Protein AF-A0A7I7R338-F1 (afdb_monomer_lite)

Foldseek 3Di:
DDDPPDDPPVPVDPDPPPADPVLQVLLVVLLVLCVVLVQDFQQQEKAKDWDWDWDQDPLGIAIEIEIEIEHDATWAFQEWEPPDPFTWHWTAGNVSFIKTKTFDPDDQDWDDDPHYTYHYHYDPPNVVSCVPADPVRTHIHIGGDDSVVSSVCCVPGSVVSSVCSSVVVGHHYDDDPPPPPPDD

Sequence (184 aa):
MLTVGCVNDSYGALAQQKWPPAARIAAEVFLDAMHGSRVRPYDIATRCRTRSLTRHVPVGPRREIVRFFDLAPPFWPLTVDPGAAALSGYGIDRTGTCIHYIQNPHPLTNRADDMTVQRVQFAPGCHHMMRRATRANPVFICEPLPPGQAIQTLADFLIEAAISLTEGRGPIIADAPESSRIPR

Structure (mmCIF, N/CA/C/O backbone):
data_AF-A0A7I7R338-F1
#
_entry.id   AF-A0A7I7R338-F1
#
loop_
_atom_site.group_PDB
_atom_site.id
_atom_site.type_symbol
_atom_site.label_atom_id
_atom_site.label_alt_id
_atom_site.label_comp_id
_atom_site.label_asym_id
_atom_site.label_entity_id
_atom_site.label_seq_id
_atom_site.pdbx_PDB_ins_code
_atom_site.Cartn_x
_atom_site.Cartn_y
_atom_site.Cartn_z
_atom_site.occupancy
_atom_site.B_iso_or_equiv
_atom_site.auth_seq_id
_atom_site.auth_comp_id
_atom_site.auth_asym_id
_atom_site.auth_atom_id
_atom_site.pdbx_PDB_model_num
ATOM 1 N N . MET A 1 1 ? 37.865 -0.001 -17.546 1.00 34.81 1 MET A N 1
ATOM 2 C CA . MET A 1 1 ? 37.587 0.833 -16.359 1.00 34.81 1 MET A CA 1
ATOM 3 C C . MET A 1 1 ? 36.071 0.904 -16.209 1.00 34.81 1 MET A C 1
ATOM 5 O O . MET A 1 1 ? 35.422 1.559 -17.010 1.00 34.81 1 MET A O 1
ATOM 9 N N . LEU A 1 2 ? 35.495 0.089 -15.321 1.00 34.03 2 LEU A N 1
ATOM 10 C CA . LEU A 1 2 ? 34.046 -0.007 -15.103 1.00 34.03 2 LEU A CA 1
ATOM 11 C C . LEU A 1 2 ? 33.659 1.019 -14.036 1.00 34.03 2 LEU A C 1
ATOM 13 O O . LEU A 1 2 ? 33.955 0.823 -12.862 1.00 34.03 2 LEU A O 1
ATOM 17 N N . THR A 1 3 ? 33.025 2.118 -14.427 1.00 32.12 3 THR A N 1
ATOM 18 C CA . THR A 1 3 ? 32.375 3.028 -13.482 1.00 32.12 3 THR A CA 1
ATOM 19 C C . THR A 1 3 ? 31.081 2.376 -13.007 1.00 32.12 3 THR A C 1
ATOM 21 O O . THR A 1 3 ? 30.071 2.340 -13.709 1.00 32.12 3 THR A O 1
ATOM 24 N N . VAL A 1 4 ? 31.137 1.789 -11.813 1.00 38.47 4 VAL A N 1
ATOM 25 C CA . VAL A 1 4 ? 29.973 1.257 -11.103 1.00 38.47 4 VAL A CA 1
ATOM 26 C C . VAL A 1 4 ? 29.115 2.449 -10.685 1.00 38.47 4 VAL A C 1
ATOM 28 O O . VAL A 1 4 ? 29.435 3.167 -9.744 1.00 38.47 4 VAL A O 1
ATOM 31 N N . GLY A 1 5 ? 28.056 2.704 -11.451 1.00 34.44 5 GLY A N 1
ATOM 32 C CA . GLY A 1 5 ? 27.056 3.710 -11.123 1.00 34.44 5 GLY A CA 1
ATOM 33 C C . GLY A 1 5 ? 26.311 3.338 -9.842 1.00 34.44 5 GLY A C 1
ATOM 34 O O . GLY A 1 5 ? 25.912 2.186 -9.680 1.00 34.44 5 GLY A O 1
ATOM 35 N N . CYS A 1 6 ? 26.174 4.343 -8.974 1.00 36.81 6 CYS A N 1
ATOM 36 C CA . CYS A 1 6 ? 25.436 4.403 -7.713 1.00 36.81 6 CYS A CA 1
ATOM 37 C C . CYS A 1 6 ? 24.534 3.194 -7.428 1.00 36.81 6 CYS A C 1
ATOM 39 O O . CYS A 1 6 ? 23.475 3.014 -8.039 1.00 36.81 6 CYS A O 1
ATOM 41 N N . VAL A 1 7 ? 24.941 2.398 -6.446 1.00 37.03 7 VAL A N 1
ATOM 42 C CA . VAL A 1 7 ? 24.040 1.466 -5.789 1.00 37.03 7 VAL A CA 1
ATOM 43 C C . VAL A 1 7 ? 23.183 2.297 -4.835 1.00 37.03 7 VAL A C 1
ATOM 45 O O . VAL A 1 7 ? 23.689 2.805 -3.839 1.00 37.03 7 VAL A O 1
ATOM 48 N N . ASN A 1 8 ? 21.890 2.461 -5.126 1.00 39.56 8 ASN A N 1
ATOM 49 C CA . ASN A 1 8 ? 20.929 2.791 -4.071 1.00 39.56 8 ASN A CA 1
ATOM 50 C C . ASN A 1 8 ? 20.742 1.525 -3.225 1.00 39.56 8 ASN A C 1
ATOM 52 O O . ASN A 1 8 ? 19.763 0.795 -3.367 1.00 39.56 8 ASN A O 1
ATOM 56 N N . ASP A 1 9 ? 21.733 1.258 -2.375 1.00 36.06 9 ASP A N 1
ATOM 57 C CA . ASP A 1 9 ? 21.737 0.221 -1.340 1.00 36.06 9 ASP A CA 1
ATOM 58 C C . ASP A 1 9 ? 20.929 0.675 -0.112 1.00 36.06 9 ASP A C 1
ATOM 60 O O . ASP A 1 9 ? 21.243 0.373 1.036 1.00 36.06 9 ASP A O 1
ATOM 64 N N . SER A 1 10 ? 19.828 1.393 -0.324 1.00 38.78 10 SER A N 1
ATOM 65 C CA . SER A 1 10 ? 18.947 1.876 0.741 1.00 38.78 10 SER A CA 1
ATOM 66 C C . SER A 1 10 ? 18.007 0.788 1.279 1.00 38.78 10 SER A C 1
ATOM 68 O O . SER A 1 10 ? 16.877 1.075 1.635 1.00 38.78 10 SER A O 1
ATOM 70 N N . TYR A 1 11 ? 18.439 -0.474 1.352 1.00 44.25 11 TYR A N 1
ATOM 71 C CA . TYR A 1 11 ? 17.722 -1.525 2.099 1.00 44.25 11 TYR A CA 1
ATOM 72 C C . TYR A 1 11 ? 18.656 -2.535 2.784 1.00 44.25 11 TYR A C 1
ATOM 74 O O . TYR A 1 11 ? 18.192 -3.530 3.340 1.00 44.25 11 TYR A O 1
ATOM 82 N N . GLY A 1 12 ? 19.967 -2.282 2.785 1.00 32.38 12 GLY A N 1
ATOM 83 C CA . GLY A 1 12 ? 20.977 -3.111 3.446 1.00 32.38 12 GLY A CA 1
ATOM 84 C C . GLY A 1 12 ? 21.201 -2.753 4.914 1.00 32.38 12 GLY A C 1
ATOM 85 O O . GLY A 1 12 ? 22.344 -2.683 5.328 1.00 32.38 12 GLY A O 1
ATOM 86 N N . ALA A 1 13 ? 20.139 -2.451 5.662 1.00 33.94 13 ALA A N 1
ATOM 87 C CA . ALA A 1 13 ? 20.077 -2.407 7.128 1.00 33.94 13 ALA A CA 1
ATOM 88 C C . ALA A 1 13 ? 18.773 -1.705 7.521 1.00 33.94 13 ALA A C 1
ATOM 90 O O . ALA A 1 13 ? 18.772 -0.554 7.955 1.00 33.94 13 ALA A O 1
ATOM 91 N N . LEU A 1 14 ? 17.638 -2.402 7.420 1.00 41.22 14 LEU A N 1
ATOM 92 C CA . LEU A 1 14 ? 16.547 -2.112 8.348 1.00 41.22 14 LEU A CA 1
ATOM 93 C C . LEU A 1 14 ? 17.041 -2.571 9.722 1.00 41.22 14 LEU A C 1
ATOM 95 O O . LEU A 1 14 ? 16.696 -3.651 10.200 1.00 41.22 14 LEU A O 1
ATOM 99 N N . ALA A 1 15 ? 17.920 -1.768 10.331 1.00 40.09 15 ALA A N 1
ATOM 100 C CA . ALA A 1 15 ? 18.075 -1.771 11.768 1.00 40.09 15 ALA A CA 1
ATOM 101 C C . ALA A 1 15 ? 16.655 -1.799 12.331 1.00 40.09 15 ALA A C 1
ATOM 103 O O . ALA A 1 15 ? 15.785 -1.079 11.835 1.00 40.09 15 ALA A O 1
ATOM 104 N N . GLN A 1 16 ? 16.405 -2.669 13.305 1.00 45.50 16 GLN A N 1
ATOM 105 C CA . GLN A 1 16 ? 15.192 -2.643 14.111 1.00 45.50 16 GLN A CA 1
ATOM 106 C C . GLN A 1 16 ? 15.150 -1.286 14.827 1.00 45.50 16 GLN A C 1
ATOM 108 O O . GLN A 1 16 ? 15.525 -1.156 15.989 1.00 45.50 16 GLN A O 1
ATOM 113 N N . GLN A 1 17 ? 14.799 -0.236 14.091 1.00 52.88 17 GLN A N 1
ATOM 114 C CA . GLN A 1 17 ? 14.765 1.126 14.562 1.00 52.88 17 GLN A CA 1
ATOM 115 C C . GLN A 1 17 ? 13.494 1.192 15.382 1.00 52.88 17 GLN A C 1
ATOM 117 O O . GLN A 1 17 ? 12.385 1.235 14.857 1.00 52.88 17 GLN A O 1
ATOM 122 N N . LYS A 1 18 ? 13.687 0.984 16.683 1.00 64.62 18 LYS A N 1
ATOM 123 C CA . LYS A 1 18 ? 12.637 0.684 17.643 1.00 64.62 18 LYS A CA 1
ATOM 124 C C . LYS A 1 18 ? 11.643 1.839 17.632 1.00 64.62 18 LYS A C 1
ATOM 126 O O . LYS A 1 18 ? 11.970 2.946 18.052 1.00 64.62 18 LYS A O 1
ATOM 131 N N . TRP A 1 19 ? 10.454 1.581 17.101 1.00 74.38 19 TRP A N 1
ATOM 132 C CA . TRP A 1 19 ? 9.354 2.531 17.140 1.00 74.38 19 TRP A CA 1
ATOM 133 C C . TRP A 1 19 ? 9.114 2.968 18.588 1.00 74.38 19 TRP A C 1
ATOM 135 O O . TRP A 1 19 ? 9.255 2.138 19.499 1.00 74.38 19 TRP A O 1
ATOM 145 N N . PRO A 1 20 ? 8.730 4.234 18.832 1.00 85.19 20 PRO A N 1
ATOM 146 C CA . PRO A 1 20 ? 8.257 4.631 20.146 1.00 85.19 20 PRO A CA 1
ATOM 147 C C . PRO A 1 20 ? 7.153 3.666 20.605 1.00 85.19 20 PRO A C 1
ATOM 149 O O . PRO A 1 20 ? 6.286 3.324 19.794 1.00 85.19 20 PRO A O 1
ATOM 152 N N . PRO A 1 21 ? 7.143 3.226 21.878 1.00 89.56 21 PRO A N 1
ATOM 153 C CA . PRO A 1 21 ? 6.154 2.263 22.361 1.00 89.56 21 PRO A CA 1
ATOM 154 C C . PRO A 1 21 ? 4.711 2.671 22.052 1.00 89.56 21 PRO A C 1
ATOM 156 O O . PRO A 1 21 ? 3.925 1.827 21.639 1.00 89.56 21 PRO A O 1
ATOM 159 N N . ALA A 1 22 ? 4.394 3.965 22.171 1.00 89.75 22 ALA A N 1
ATOM 160 C CA . ALA A 1 22 ? 3.074 4.506 21.857 1.00 89.75 22 ALA A CA 1
ATOM 161 C C . ALA A 1 22 ? 2.681 4.303 20.384 1.00 89.75 22 ALA A C 1
ATOM 163 O O . ALA A 1 22 ? 1.582 3.835 20.115 1.00 89.75 22 ALA A O 1
ATOM 164 N N . ALA A 1 23 ? 3.584 4.584 19.438 1.00 89.94 23 ALA A N 1
ATOM 165 C CA . ALA A 1 23 ? 3.319 4.409 18.009 1.00 89.94 23 ALA A CA 1
ATOM 166 C C . ALA A 1 23 ? 3.090 2.934 17.652 1.00 89.94 23 ALA A C 1
ATOM 168 O O . ALA A 1 23 ? 2.188 2.609 16.884 1.00 89.94 23 ALA A O 1
ATOM 169 N N . ARG A 1 24 ? 3.873 2.032 18.257 1.00 90.94 24 ARG A N 1
ATOM 170 C CA . ARG A 1 24 ? 3.690 0.589 18.081 1.00 90.94 24 ARG A CA 1
ATOM 171 C C . ARG A 1 24 ? 2.337 0.122 18.626 1.00 90.94 24 ARG A C 1
ATOM 173 O O . ARG A 1 24 ? 1.606 -0.545 17.908 1.00 90.94 24 ARG A O 1
ATOM 180 N N . ILE A 1 25 ? 1.998 0.500 19.861 1.00 93.56 25 ILE A N 1
ATOM 181 C CA . ILE A 1 25 ? 0.718 0.133 20.489 1.00 93.56 25 ILE A CA 1
ATOM 182 C C . ILE A 1 25 ? -0.455 0.684 19.674 1.00 93.56 25 ILE A C 1
ATOM 184 O O . ILE A 1 25 ? -1.434 -0.016 19.458 1.00 93.56 25 ILE A O 1
ATOM 188 N N . ALA A 1 26 ? -0.353 1.919 19.181 1.00 94.31 26 ALA A N 1
ATOM 189 C CA . ALA A 1 26 ? -1.391 2.519 18.353 1.00 94.31 26 ALA A CA 1
ATOM 190 C C . ALA A 1 26 ? -1.625 1.715 17.061 1.00 94.31 26 ALA A C 1
ATOM 192 O O . ALA A 1 26 ? -2.770 1.424 16.720 1.00 94.31 26 ALA A O 1
ATOM 193 N N . ALA A 1 27 ? -0.552 1.296 16.379 1.00 93.88 27 ALA A N 1
ATOM 194 C CA . ALA A 1 27 ? -0.653 0.435 15.204 1.00 93.88 27 ALA A CA 1
ATOM 195 C C . ALA A 1 27 ? -1.249 -0.947 15.540 1.00 93.88 27 ALA A C 1
ATOM 197 O O . ALA A 1 27 ? -2.103 -1.431 14.804 1.00 93.88 27 ALA A O 1
ATOM 198 N N . GLU A 1 28 ? -0.855 -1.562 16.659 1.00 95.62 28 GLU A N 1
ATOM 199 C CA . GLU A 1 28 ? -1.416 -2.839 17.132 1.00 95.62 28 GLU A CA 1
ATOM 200 C C . GLU A 1 28 ? -2.929 -2.724 17.400 1.00 95.62 28 GLU A C 1
ATOM 202 O O . GLU A 1 28 ? -3.714 -3.502 16.861 1.00 95.62 28 GLU A O 1
ATOM 207 N N . VAL A 1 29 ? -3.356 -1.693 18.136 1.00 97.00 29 VAL A N 1
ATOM 208 C CA . VAL A 1 29 ? -4.775 -1.431 18.430 1.00 97.00 29 VAL A CA 1
ATOM 209 C C . VAL A 1 29 ? -5.572 -1.158 17.153 1.00 97.00 29 VAL A C 1
ATOM 211 O O . VAL A 1 29 ? -6.703 -1.627 17.017 1.00 97.00 29 VAL A O 1
ATOM 214 N N . PHE A 1 30 ? -4.993 -0.432 16.194 1.00 97.50 30 PHE A N 1
ATOM 215 C CA . PHE A 1 30 ? -5.611 -0.229 14.887 1.00 97.50 30 PHE A CA 1
ATOM 216 C C . PHE A 1 30 ? -5.861 -1.564 14.171 1.00 97.50 30 PHE A C 1
ATOM 218 O O . PHE A 1 30 ? -6.964 -1.796 13.674 1.00 97.50 30 PHE A O 1
ATOM 225 N N . LEU A 1 31 ? -4.869 -2.460 14.144 1.00 97.44 31 LEU A N 1
ATOM 226 C CA . LEU A 1 31 ? -5.009 -3.776 13.517 1.00 97.44 31 LEU A CA 1
ATOM 227 C C . LEU A 1 31 ? -6.096 -4.614 14.197 1.00 97.44 31 LEU A C 1
ATOM 229 O O . LEU A 1 31 ? -6.920 -5.219 13.507 1.00 97.44 31 LEU A O 1
ATOM 233 N N . ASP A 1 32 ? -6.141 -4.613 15.529 1.00 97.56 32 ASP A N 1
ATOM 234 C CA . ASP A 1 32 ? -7.185 -5.300 16.291 1.00 97.56 32 ASP A CA 1
ATOM 235 C C . ASP A 1 32 ? -8.577 -4.747 15.961 1.00 97.56 32 ASP A C 1
ATOM 237 O O . ASP A 1 32 ? -9.512 -5.519 15.733 1.00 97.56 32 ASP A O 1
ATOM 241 N N . ALA A 1 33 ? -8.715 -3.424 15.840 1.00 97.00 33 ALA A N 1
ATOM 242 C CA . ALA A 1 33 ? -9.970 -2.782 15.458 1.00 97.00 33 ALA A CA 1
ATOM 243 C C . ALA A 1 33 ? -10.409 -3.148 14.028 1.00 97.00 33 ALA A C 1
ATOM 245 O O . ALA A 1 33 ? -11.585 -3.464 13.808 1.00 97.00 33 ALA A O 1
ATOM 246 N N . MET A 1 34 ? -9.482 -3.155 13.062 1.00 98.06 34 MET A N 1
ATOM 247 C CA . MET A 1 34 ? -9.767 -3.547 11.676 1.00 98.06 34 MET A CA 1
ATOM 248 C C . MET A 1 34 ? -10.218 -5.007 11.587 1.00 98.06 34 MET A C 1
ATOM 250 O O . MET A 1 34 ? -11.197 -5.316 10.901 1.00 98.06 34 MET A O 1
ATOM 254 N N . HIS A 1 35 ? -9.543 -5.905 12.309 1.00 96.06 35 HIS A N 1
ATOM 255 C CA . HIS A 1 35 ? -9.912 -7.316 12.367 1.00 96.06 35 HIS A CA 1
ATOM 256 C C . HIS A 1 35 ? -11.255 -7.533 13.070 1.00 96.06 35 HIS A C 1
ATOM 258 O O . HIS A 1 35 ? -12.124 -8.213 12.519 1.00 96.06 35 HIS A O 1
ATOM 264 N N . GLY A 1 36 ? -11.451 -6.928 14.246 1.00 97.00 36 GLY A N 1
ATOM 265 C CA . GLY A 1 36 ? -12.690 -7.024 15.020 1.00 97.00 36 GLY A CA 1
ATOM 266 C C . GLY A 1 36 ? -13.907 -6.516 14.247 1.00 97.00 36 GLY A C 1
ATOM 267 O O . GLY A 1 36 ? -14.975 -7.124 14.298 1.00 97.00 36 GLY A O 1
ATOM 268 N N . SER A 1 37 ? -13.715 -5.471 13.439 1.00 96.31 37 SER A N 1
ATOM 269 C CA . SER A 1 37 ? -14.760 -4.871 12.598 1.00 96.31 37 SER A CA 1
ATOM 270 C C . SER A 1 37 ? -14.859 -5.491 11.197 1.00 96.31 37 SER A C 1
ATOM 272 O O . SER A 1 37 ? -15.663 -5.049 10.381 1.00 96.31 37 SER A O 1
ATOM 274 N N . ARG A 1 38 ? -14.062 -6.528 10.895 1.00 96.00 38 ARG A N 1
ATOM 275 C CA . ARG A 1 38 ? -14.017 -7.225 9.593 1.00 96.00 38 ARG A CA 1
ATOM 276 C C . ARG A 1 38 ? -13.737 -6.308 8.392 1.00 96.00 38 ARG A C 1
ATOM 278 O O . ARG A 1 38 ? -14.144 -6.622 7.268 1.00 96.00 38 ARG A O 1
ATOM 285 N N . VAL A 1 39 ? -13.010 -5.210 8.598 1.00 96.94 39 VAL A N 1
ATOM 286 C CA . VAL A 1 39 ? -12.584 -4.319 7.512 1.00 96.94 39 VAL A CA 1
ATOM 287 C C . VAL A 1 39 ? -11.568 -5.064 6.649 1.00 96.94 39 VAL A C 1
ATOM 289 O O . VAL A 1 39 ? -10.537 -5.529 7.139 1.00 96.94 39 VAL A O 1
ATOM 292 N N . ARG A 1 40 ? -11.840 -5.198 5.348 1.00 95.44 40 ARG A N 1
ATOM 293 C CA . ARG A 1 40 ? -10.947 -5.921 4.433 1.00 95.44 40 ARG A CA 1
ATOM 294 C C . ARG A 1 40 ? -9.757 -5.041 4.022 1.00 95.44 40 ARG A C 1
ATOM 296 O O . ARG A 1 40 ? -9.991 -3.927 3.562 1.00 95.44 40 ARG A O 1
ATOM 303 N N . PRO A 1 41 ? -8.510 -5.535 4.124 1.00 95.88 41 PRO A N 1
ATOM 304 C CA . PRO A 1 41 ? -7.357 -4.842 3.563 1.00 95.88 41 PRO A CA 1
ATOM 305 C C . PRO A 1 41 ? -7.307 -5.003 2.039 1.00 95.88 41 PRO A C 1
ATOM 307 O O . PRO A 1 41 ? -7.905 -5.927 1.479 1.00 95.88 41 PRO A O 1
ATOM 310 N N . TYR A 1 42 ? -6.513 -4.166 1.381 1.00 94.25 42 TYR A N 1
ATOM 311 C CA . TYR A 1 42 ? -6.095 -4.374 -0.001 1.00 94.25 42 TYR A CA 1
ATOM 312 C C . TYR A 1 42 ? -5.072 -5.505 -0.086 1.00 94.25 42 TYR A C 1
ATOM 314 O O . TYR A 1 42 ? -4.044 -5.482 0.591 1.00 94.25 42 TYR A O 1
ATOM 322 N N . ASP A 1 43 ? -5.375 -6.516 -0.905 1.00 91.62 43 ASP A N 1
ATOM 323 C CA . ASP A 1 43 ? -4.620 -7.768 -1.004 1.00 91.62 43 ASP A CA 1
ATOM 324 C C . ASP A 1 43 ? -3.597 -7.783 -2.149 1.00 91.62 43 ASP A C 1
ATOM 326 O O . ASP A 1 43 ? -2.639 -8.553 -2.097 1.00 91.62 43 ASP A O 1
ATOM 330 N N . ILE A 1 44 ? -3.761 -6.926 -3.162 1.00 92.12 44 ILE A N 1
ATOM 331 C CA . ILE A 1 44 ? -2.830 -6.804 -4.291 1.00 92.12 44 ILE A CA 1
ATOM 332 C C . ILE A 1 44 ? -1.769 -5.736 -3.980 1.00 92.12 44 ILE A C 1
ATOM 334 O O . ILE A 1 44 ? -1.772 -4.632 -4.529 1.00 92.12 44 ILE A O 1
ATOM 338 N N . ALA A 1 45 ? -0.848 -6.084 -3.082 1.00 94.69 45 ALA A N 1
ATOM 339 C CA . ALA A 1 45 ? 0.214 -5.209 -2.596 1.00 94.69 45 ALA A CA 1
ATOM 340 C C . ALA A 1 45 ? 1.599 -5.751 -2.982 1.00 94.69 45 ALA A C 1
ATOM 342 O O . ALA A 1 45 ? 1.898 -6.934 -2.809 1.00 94.69 45 ALA A O 1
ATOM 343 N N . THR A 1 46 ? 2.464 -4.886 -3.506 1.00 96.00 46 THR A N 1
ATOM 344 C CA . THR A 1 46 ? 3.808 -5.244 -3.982 1.00 96.00 46 THR A CA 1
ATOM 345 C C . THR A 1 46 ? 4.866 -4.278 -3.481 1.00 96.00 46 THR A C 1
ATOM 347 O O . THR A 1 46 ? 4.564 -3.156 -3.104 1.00 96.00 46 THR A O 1
ATOM 350 N N . ARG A 1 47 ? 6.130 -4.687 -3.510 1.00 95.19 47 ARG A N 1
ATOM 351 C CA . ARG A 1 47 ? 7.294 -3.796 -3.437 1.00 95.19 47 ARG A CA 1
ATOM 352 C C . ARG A 1 47 ? 7.953 -3.769 -4.805 1.00 95.19 47 ARG A C 1
ATOM 354 O O . ARG A 1 47 ? 8.022 -4.802 -5.466 1.00 95.19 47 ARG A O 1
ATOM 361 N N . CYS A 1 48 ? 8.475 -2.620 -5.222 1.00 94.25 48 CYS A N 1
ATOM 362 C CA . CYS A 1 48 ? 9.193 -2.496 -6.487 1.00 94.25 48 CYS A CA 1
ATOM 363 C C . CYS A 1 48 ? 10.602 -1.969 -6.237 1.00 94.25 48 CYS A C 1
ATOM 365 O O . CYS A 1 48 ? 10.788 -0.828 -5.830 1.00 94.25 48 CYS A O 1
ATOM 367 N N . ARG A 1 49 ? 11.617 -2.777 -6.541 1.00 93.25 49 ARG A N 1
ATOM 368 C CA . ARG A 1 49 ? 13.012 -2.326 -6.566 1.00 93.25 49 ARG A CA 1
ATOM 369 C C . ARG A 1 49 ? 13.395 -1.985 -7.993 1.00 93.25 49 ARG A C 1
ATOM 371 O O . ARG A 1 49 ? 13.181 -2.783 -8.904 1.00 93.25 49 ARG A O 1
ATOM 378 N N . THR A 1 50 ? 13.988 -0.815 -8.190 1.00 92.00 50 THR A N 1
ATOM 379 C CA . THR A 1 50 ? 14.446 -0.378 -9.512 1.00 92.00 50 THR A CA 1
ATOM 380 C C . THR A 1 50 ? 15.960 -0.288 -9.524 1.00 92.00 50 THR A C 1
ATOM 382 O O . THR A 1 50 ? 16.553 0.417 -8.714 1.00 92.00 50 THR A O 1
ATOM 385 N N . ARG A 1 51 ? 16.588 -0.975 -10.475 1.00 91.44 51 ARG A N 1
ATOM 386 C CA . ARG A 1 51 ? 18.015 -0.861 -10.768 1.00 91.44 51 ARG A CA 1
ATOM 387 C C . ARG A 1 51 ? 18.180 -0.298 -12.169 1.00 91.44 51 ARG A C 1
ATOM 389 O O . ARG A 1 51 ? 17.592 -0.820 -13.110 1.00 91.44 51 ARG A O 1
ATOM 396 N N . SER A 1 52 ? 19.008 0.728 -12.325 1.00 90.25 52 SER A N 1
ATOM 397 C CA . SER A 1 52 ? 19.369 1.256 -13.642 1.00 90.25 52 SER A CA 1
ATOM 398 C C . SER A 1 52 ? 20.869 1.183 -13.876 1.00 90.25 52 SER A C 1
ATOM 400 O O . SER A 1 52 ? 21.647 1.498 -12.981 1.00 90.25 52 SER A O 1
ATOM 402 N N . LEU A 1 53 ? 21.267 0.798 -15.084 1.00 89.56 53 LEU A N 1
ATOM 403 C CA . LEU A 1 53 ? 22.655 0.722 -15.528 1.00 89.56 53 LEU A CA 1
ATOM 404 C C . LEU A 1 53 ? 22.763 1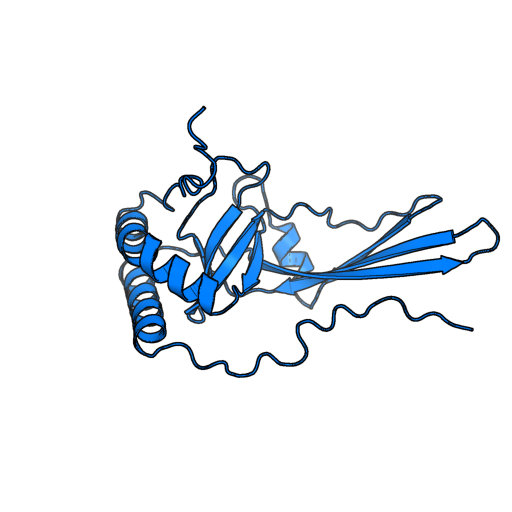.309 -16.937 1.00 89.56 53 LEU A C 1
ATOM 406 O O . LEU A 1 53 ? 21.895 1.068 -17.769 1.00 89.56 53 LEU A O 1
ATOM 410 N N . THR A 1 54 ? 23.844 2.019 -17.239 1.00 89.75 54 THR A N 1
ATOM 411 C CA . THR A 1 54 ? 24.173 2.413 -18.616 1.00 89.75 54 THR A CA 1
ATOM 412 C C . THR A 1 54 ? 25.247 1.476 -19.158 1.00 89.75 54 THR A C 1
ATOM 414 O O . THR A 1 54 ? 26.309 1.335 -18.555 1.00 89.75 54 THR A O 1
ATOM 417 N N . ARG A 1 55 ? 24.979 0.818 -20.288 1.00 83.06 55 ARG A N 1
ATOM 418 C CA . ARG A 1 55 ? 25.947 -0.014 -21.013 1.00 83.06 55 ARG A CA 1
ATOM 419 C C . ARG A 1 55 ? 26.384 0.700 -22.282 1.00 83.06 55 ARG A C 1
ATOM 421 O O . ARG A 1 55 ? 25.544 1.148 -23.051 1.00 83.06 55 ARG A O 1
ATOM 428 N N . HIS A 1 56 ? 27.683 0.750 -22.542 1.00 83.06 56 HIS A N 1
ATOM 429 C CA . HIS A 1 56 ? 28.196 1.212 -23.829 1.00 83.06 56 HIS A CA 1
ATOM 430 C C . HIS A 1 56 ? 28.201 0.035 -24.807 1.00 83.06 56 HIS A C 1
ATOM 432 O O . HIS A 1 56 ? 28.866 -0.970 -24.559 1.00 83.06 56 HIS A O 1
ATOM 438 N N . VAL A 1 57 ? 27.421 0.140 -25.883 1.00 81.31 57 VAL A N 1
ATOM 439 C CA . VAL A 1 57 ? 27.385 -0.830 -26.987 1.00 81.31 57 VAL A CA 1
ATOM 440 C C . VAL A 1 57 ? 27.887 -0.154 -28.271 1.00 81.31 57 VAL A C 1
ATOM 442 O O . VAL A 1 57 ? 27.941 1.075 -28.311 1.00 81.31 57 VAL A O 1
ATOM 445 N N . PRO A 1 58 ? 28.258 -0.900 -29.331 1.00 79.00 58 PRO A N 1
ATOM 446 C CA . PRO A 1 58 ? 28.826 -0.312 -30.553 1.00 79.00 58 PRO A CA 1
ATOM 447 C C . PRO A 1 58 ? 27.953 0.763 -31.223 1.00 79.00 58 PRO A C 1
ATOM 449 O O . PRO A 1 58 ? 28.470 1.621 -31.925 1.00 79.00 58 PRO A O 1
ATOM 452 N N . VAL A 1 59 ? 26.640 0.730 -30.981 1.00 79.88 59 VAL A N 1
ATOM 453 C CA . VAL A 1 59 ? 25.645 1.661 -31.544 1.00 79.88 59 VAL A CA 1
ATOM 454 C C . VAL A 1 59 ? 25.407 2.887 -30.635 1.00 79.88 59 VAL A C 1
ATOM 456 O O . VAL A 1 59 ? 24.611 3.757 -30.961 1.00 79.88 59 VAL A O 1
ATOM 459 N N . GLY A 1 60 ? 26.099 2.988 -29.492 1.00 82.25 60 GLY A N 1
ATOM 460 C CA . GLY A 1 60 ? 25.971 4.091 -28.531 1.00 82.25 60 GLY A CA 1
ATOM 461 C C . GLY A 1 60 ? 25.686 3.633 -27.093 1.00 82.25 60 GLY A C 1
ATOM 462 O O . GLY A 1 60 ? 25.650 2.435 -26.800 1.00 82.25 60 GLY A O 1
ATOM 463 N N . PRO A 1 61 ? 25.524 4.568 -26.140 1.00 85.06 61 PRO A N 1
ATOM 464 C CA . PRO A 1 61 ? 25.136 4.232 -24.775 1.00 85.06 61 PRO A CA 1
ATOM 465 C C . PRO A 1 61 ? 23.678 3.760 -24.728 1.00 85.06 61 PRO A C 1
ATOM 467 O O . PRO A 1 61 ? 22.774 4.438 -25.206 1.00 85.06 61 PRO A O 1
ATOM 470 N N . ARG A 1 62 ? 23.447 2.615 -24.086 1.00 88.00 62 ARG A N 1
ATOM 471 C CA . ARG A 1 62 ? 22.130 2.011 -23.889 1.00 88.00 62 ARG A CA 1
ATOM 472 C C . ARG A 1 62 ? 21.805 1.909 -22.405 1.00 88.00 62 ARG A C 1
ATOM 474 O O . ARG A 1 62 ? 22.582 1.349 -21.630 1.00 88.00 62 ARG A O 1
ATOM 481 N N . ARG A 1 63 ? 20.645 2.416 -21.995 1.00 89.06 63 ARG A N 1
ATOM 482 C CA . ARG A 1 63 ? 20.184 2.384 -20.603 1.00 89.06 63 ARG A CA 1
ATOM 483 C C . ARG A 1 63 ? 19.389 1.110 -20.330 1.00 89.06 63 ARG A C 1
ATOM 485 O O . ARG A 1 63 ? 18.351 0.880 -20.931 1.00 89.06 63 ARG A O 1
ATOM 492 N N . GLU A 1 64 ? 19.845 0.286 -19.403 1.00 91.56 64 GLU A N 1
ATOM 493 C CA . GLU A 1 64 ? 19.118 -0.877 -18.895 1.00 91.56 64 GLU A CA 1
ATOM 494 C C . GLU A 1 64 ? 18.416 -0.497 -17.582 1.00 91.56 64 GLU A C 1
ATOM 496 O O . GLU A 1 64 ? 19.058 -0.051 -16.634 1.00 91.56 64 GLU A O 1
ATOM 501 N N . ILE A 1 65 ? 17.094 -0.656 -17.523 1.00 92.06 65 ILE A N 1
ATOM 502 C CA . ILE A 1 65 ? 16.262 -0.443 -16.335 1.00 92.06 65 ILE A CA 1
ATOM 503 C C . ILE A 1 65 ? 15.631 -1.784 -15.974 1.00 92.06 65 ILE A C 1
ATOM 505 O O . ILE A 1 65 ? 14.800 -2.312 -16.711 1.00 92.06 65 ILE A O 1
ATOM 509 N N . VAL A 1 66 ? 16.012 -2.335 -14.828 1.00 93.19 66 VAL A N 1
ATOM 510 C CA . VAL A 1 66 ? 15.448 -3.567 -14.281 1.00 93.19 66 VAL A CA 1
ATOM 511 C C . VAL A 1 66 ? 14.525 -3.207 -13.127 1.00 93.19 66 VAL A C 1
ATOM 513 O O . VAL A 1 66 ? 14.955 -2.585 -12.156 1.00 93.19 66 VAL A O 1
ATOM 516 N N . ARG A 1 67 ? 13.258 -3.603 -13.229 1.00 93.94 67 ARG A N 1
ATOM 517 C CA . ARG A 1 67 ? 12.269 -3.490 -12.155 1.00 93.94 67 ARG A CA 1
ATOM 518 C C . ARG A 1 67 ? 11.990 -4.874 -11.600 1.00 93.94 67 ARG A C 1
ATOM 520 O O . ARG A 1 67 ? 11.559 -5.755 -12.340 1.00 93.94 67 ARG A O 1
ATOM 527 N N . PHE A 1 68 ? 12.262 -5.057 -10.319 1.00 94.94 68 PHE A N 1
ATOM 528 C CA . PHE A 1 68 ? 12.002 -6.293 -9.602 1.00 94.94 68 PHE A CA 1
ATOM 529 C C . PHE A 1 68 ? 10.820 -6.090 -8.656 1.00 94.94 68 PHE A C 1
ATOM 531 O O . PHE A 1 68 ? 10.892 -5.254 -7.754 1.00 94.94 68 PHE A O 1
ATOM 538 N N . PHE A 1 69 ? 9.752 -6.853 -8.870 1.00 94.94 69 PHE A N 1
ATOM 539 C CA . PHE A 1 69 ? 8.548 -6.824 -8.050 1.00 94.94 69 PHE A CA 1
ATOM 540 C C . PHE A 1 69 ? 8.531 -7.982 -7.056 1.00 94.94 69 PHE A C 1
ATOM 542 O O . PHE A 1 69 ? 8.694 -9.141 -7.438 1.00 94.94 69 PHE A O 1
ATOM 549 N N . ASP A 1 70 ? 8.255 -7.663 -5.798 1.00 94.94 70 ASP A N 1
ATOM 550 C CA . ASP A 1 70 ? 8.071 -8.616 -4.705 1.00 94.94 70 ASP A CA 1
ATOM 551 C C . ASP A 1 70 ? 6.692 -8.433 -4.062 1.00 94.94 70 ASP A C 1
ATOM 553 O O . ASP A 1 70 ? 6.056 -7.394 -4.240 1.00 94.94 70 ASP A O 1
ATOM 557 N N . LEU A 1 71 ? 6.219 -9.432 -3.326 1.00 94.44 71 LEU A N 1
ATOM 558 C CA . LEU A 1 71 ? 4.986 -9.333 -2.556 1.00 94.44 71 LEU A CA 1
ATOM 559 C C . LEU A 1 71 ? 5.179 -8.376 -1.373 1.00 94.44 71 LEU A C 1
ATOM 561 O O . LEU A 1 71 ? 6.212 -8.384 -0.703 1.00 94.44 71 LEU A O 1
ATOM 565 N N . ALA A 1 72 ? 4.166 -7.558 -1.102 1.00 94.81 72 ALA A N 1
ATOM 566 C CA . ALA A 1 72 ? 4.056 -6.802 0.139 1.00 94.81 72 ALA A CA 1
ATOM 567 C C . ALA A 1 72 ? 2.920 -7.379 0.995 1.00 94.81 72 ALA A C 1
ATOM 569 O O . ALA A 1 72 ? 1.995 -7.995 0.453 1.00 94.81 72 ALA A O 1
ATOM 570 N N . PRO A 1 73 ? 2.954 -7.192 2.325 1.00 95.38 73 PRO A N 1
ATOM 571 C CA . PRO A 1 73 ? 1.814 -7.543 3.153 1.00 95.38 73 PRO A CA 1
ATOM 572 C C . PRO A 1 73 ? 0.572 -6.735 2.727 1.00 95.38 73 PRO A C 1
ATOM 574 O O . PRO A 1 73 ? 0.704 -5.558 2.382 1.00 95.38 73 PRO A O 1
ATOM 577 N N . PRO A 1 74 ? -0.633 -7.333 2.770 1.00 95.94 74 PRO A N 1
ATOM 578 C CA . PRO A 1 74 ? -1.881 -6.592 2.614 1.00 95.94 74 PRO A CA 1
ATOM 579 C C . PRO A 1 74 ? -1.963 -5.429 3.600 1.00 95.94 74 PRO A C 1
ATOM 581 O O . PRO A 1 74 ? -1.410 -5.519 4.699 1.00 95.94 74 PRO A O 1
ATOM 584 N N . PHE A 1 75 ? -2.685 -4.373 3.241 1.00 97.69 75 PHE A N 1
ATOM 585 C CA . PHE A 1 75 ? -2.719 -3.145 4.035 1.00 97.69 75 PHE A CA 1
ATOM 586 C C . PHE A 1 75 ? -4.098 -2.493 4.070 1.00 97.69 75 PHE A C 1
ATOM 588 O O . PHE A 1 75 ? -4.932 -2.728 3.196 1.00 97.69 75 PHE A O 1
ATOM 595 N N . TRP A 1 76 ? -4.323 -1.649 5.074 1.00 98.00 76 TRP A N 1
ATOM 596 C CA . TRP A 1 76 ? -5.472 -0.752 5.142 1.00 98.00 76 TRP A CA 1
ATOM 597 C C . TRP A 1 76 ? -5.027 0.665 4.774 1.00 98.00 76 TRP A C 1
ATOM 599 O O . TRP A 1 76 ? -4.082 1.170 5.389 1.00 98.00 76 TRP A O 1
ATOM 609 N N . PRO A 1 77 ? -5.656 1.308 3.775 1.00 97.12 77 PRO A N 1
ATOM 610 C CA . PRO A 1 77 ? -5.346 2.690 3.437 1.00 97.12 77 PRO A CA 1
ATOM 611 C C . PRO A 1 77 ? -5.898 3.606 4.534 1.00 97.12 77 PRO A C 1
ATOM 613 O O . PRO A 1 77 ? -7.094 3.585 4.813 1.00 97.12 77 PRO A O 1
ATOM 616 N N . LEU A 1 78 ? -5.031 4.397 5.163 1.00 97.25 78 LEU A N 1
ATOM 617 C CA . LEU A 1 78 ? -5.442 5.430 6.113 1.00 97.25 78 LEU A CA 1
ATOM 618 C C . LEU A 1 78 ? -5.928 6.666 5.363 1.00 97.25 78 LEU A C 1
ATOM 620 O O . LEU A 1 78 ? -6.979 7.213 5.686 1.00 97.25 78 LEU A O 1
ATOM 624 N N . THR A 1 79 ? -5.169 7.066 4.342 1.00 96.81 79 THR A N 1
ATOM 625 C CA . THR A 1 79 ? -5.444 8.256 3.540 1.00 96.81 79 THR A CA 1
ATOM 626 C C . THR A 1 79 ? -5.503 7.950 2.049 1.00 96.81 79 THR A C 1
ATOM 628 O O . THR A 1 79 ? -5.008 6.912 1.608 1.00 96.81 79 THR A O 1
ATOM 631 N N . VAL A 1 80 ? -6.089 8.859 1.274 1.00 95.12 80 VAL A N 1
ATOM 632 C CA . VAL A 1 80 ? -5.998 8.947 -0.184 1.00 95.12 80 VAL A CA 1
ATOM 633 C C . VAL A 1 80 ? -5.651 10.382 -0.580 1.00 95.12 80 VAL A C 1
ATOM 635 O O . VAL A 1 80 ? -6.253 11.327 -0.071 1.00 95.12 80 VAL A O 1
ATOM 638 N N . ASP A 1 81 ? -4.695 10.545 -1.489 1.00 92.31 81 ASP A N 1
ATOM 639 C CA . ASP A 1 81 ? -4.254 11.851 -1.976 1.00 92.31 81 ASP A CA 1
ATOM 640 C C . ASP A 1 81 ? -5.109 12.270 -3.188 1.00 92.31 81 ASP A C 1
ATOM 642 O O . ASP A 1 81 ? -4.995 11.670 -4.263 1.00 92.31 81 ASP A O 1
ATOM 646 N N . PRO A 1 82 ? -5.959 13.307 -3.081 1.00 80.62 82 PRO A N 1
ATOM 647 C CA . PRO A 1 82 ? -6.887 13.678 -4.153 1.00 80.62 82 PRO A CA 1
ATOM 648 C C . PRO A 1 82 ? -6.195 14.353 -5.349 1.00 80.62 82 PRO A C 1
ATOM 650 O O . PRO A 1 82 ? -6.751 14.393 -6.445 1.00 80.62 82 PRO A O 1
ATOM 653 N N . GLY A 1 83 ? -4.990 14.899 -5.151 1.00 76.50 83 GLY A N 1
ATOM 654 C CA . GLY A 1 83 ? -4.223 15.603 -6.185 1.00 76.50 83 GLY A CA 1
ATOM 655 C C . GLY A 1 83 ? -3.289 14.712 -7.009 1.00 76.50 83 GLY A C 1
ATOM 656 O O . GLY A 1 83 ? -2.633 15.203 -7.929 1.00 76.50 83 GLY A O 1
ATOM 657 N N . ALA A 1 84 ? -3.184 13.424 -6.683 1.00 76.19 84 ALA A N 1
ATOM 658 C CA . ALA A 1 84 ? -2.243 12.527 -7.335 1.00 76.19 84 ALA A CA 1
ATOM 659 C C . ALA A 1 84 ? -2.788 11.999 -8.674 1.00 76.19 84 ALA A C 1
ATOM 661 O O . ALA A 1 84 ? -3.951 11.622 -8.803 1.00 76.19 84 ALA A O 1
ATOM 662 N N . ALA A 1 85 ? -1.920 11.926 -9.691 1.00 81.81 85 ALA A N 1
ATOM 663 C CA . ALA A 1 85 ? -2.275 11.383 -11.010 1.00 81.81 85 ALA A CA 1
ATOM 664 C C . ALA A 1 85 ? -2.604 9.874 -10.978 1.00 81.81 85 ALA A C 1
ATOM 666 O O . ALA A 1 85 ? -3.258 9.355 -11.882 1.00 81.81 85 ALA A O 1
ATOM 667 N N . ALA A 1 86 ? -2.135 9.174 -9.948 1.00 88.06 86 ALA A N 1
ATOM 668 C CA . ALA A 1 86 ? -2.443 7.785 -9.642 1.00 88.06 86 ALA A CA 1
ATOM 669 C C . ALA A 1 86 ? -2.886 7.711 -8.179 1.00 88.06 86 ALA A C 1
ATOM 671 O O . ALA A 1 86 ? -2.401 8.498 -7.372 1.00 88.06 86 ALA A O 1
ATOM 672 N N . LEU A 1 87 ? -3.768 6.768 -7.830 1.00 91.81 87 LEU A N 1
ATOM 673 C CA . LEU A 1 87 ? -4.220 6.613 -6.445 1.00 91.81 87 LEU A CA 1
ATOM 674 C C . LEU A 1 87 ? -3.020 6.370 -5.524 1.00 91.81 87 LEU A C 1
ATOM 676 O O . LEU A 1 87 ? -2.316 5.371 -5.686 1.00 91.81 87 LEU A O 1
ATOM 680 N N . SER A 1 88 ? -2.807 7.262 -4.565 1.00 95.38 88 SER A N 1
ATOM 681 C CA . SER A 1 88 ? -1.747 7.160 -3.566 1.00 95.38 88 SER A CA 1
ATOM 682 C C . SER A 1 88 ? -2.244 7.582 -2.195 1.00 95.38 88 SER A C 1
ATOM 684 O O . SER A 1 88 ? -3.337 8.132 -2.065 1.00 95.38 88 SER A O 1
ATOM 686 N N . GLY A 1 89 ? -1.446 7.285 -1.179 1.00 96.06 89 GLY A N 1
ATOM 687 C CA . GLY A 1 89 ? -1.666 7.751 0.178 1.00 96.06 89 GLY A CA 1
ATOM 688 C C . GLY A 1 89 ? -0.816 6.972 1.167 1.00 96.06 89 GLY A C 1
ATOM 689 O O . GLY A 1 89 ? 0.145 6.284 0.804 1.00 96.06 89 GLY A O 1
ATOM 690 N N . TYR A 1 90 ? -1.207 7.041 2.433 1.00 97.44 90 TYR A N 1
ATOM 691 C CA . TYR A 1 90 ? -0.557 6.311 3.511 1.00 97.44 90 TYR A CA 1
ATOM 692 C C . TYR A 1 90 ? -1.436 5.178 4.024 1.00 97.44 90 TYR A C 1
ATOM 694 O O . TYR A 1 90 ? -2.664 5.263 4.013 1.00 97.44 90 TYR A O 1
ATOM 702 N N . GLY A 1 91 ? -0.812 4.099 4.481 1.00 97.31 91 GLY A N 1
ATOM 703 C CA . GLY A 1 91 ? -1.504 2.913 4.969 1.00 97.31 91 GLY A CA 1
ATOM 704 C C . GLY A 1 91 ? -0.750 2.210 6.086 1.00 97.31 91 GLY A C 1
A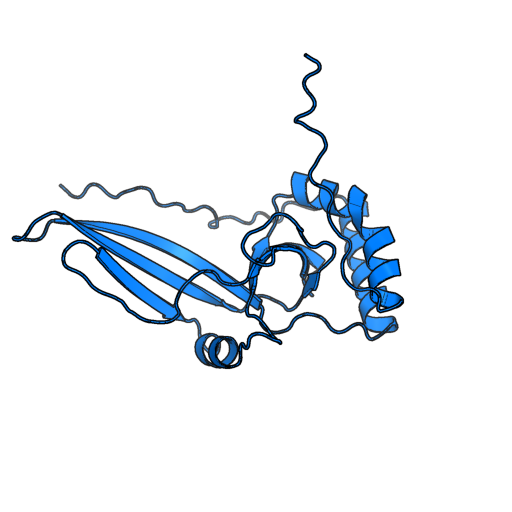TOM 705 O O . GLY A 1 91 ? 0.423 2.486 6.329 1.00 97.31 91 GLY A O 1
ATOM 706 N N . ILE A 1 92 ? -1.421 1.262 6.734 1.00 97.62 92 ILE A N 1
ATOM 707 C CA . ILE A 1 92 ? -0.796 0.327 7.673 1.00 97.62 92 ILE A CA 1
ATOM 708 C C . ILE A 1 92 ? -0.911 -1.073 7.102 1.00 97.62 92 ILE A C 1
ATOM 710 O O . ILE A 1 92 ? -2.008 -1.544 6.790 1.00 97.62 92 ILE A O 1
ATOM 714 N N . ASP A 1 93 ? 0.229 -1.736 6.949 1.00 96.75 93 ASP A N 1
ATOM 715 C CA . ASP A 1 93 ? 0.264 -3.122 6.515 1.00 96.75 93 ASP A CA 1
ATOM 716 C C . ASP A 1 93 ? -0.091 -4.087 7.659 1.00 96.75 93 ASP A C 1
ATOM 718 O O . ASP A 1 93 ? -0.096 -3.731 8.837 1.00 96.75 93 ASP A O 1
ATOM 722 N N . ARG A 1 94 ? -0.380 -5.348 7.330 1.00 95.25 94 ARG A N 1
ATOM 723 C CA . ARG A 1 94 ? -0.730 -6.387 8.317 1.00 95.25 94 ARG A CA 1
ATOM 724 C C . ARG A 1 94 ? 0.330 -6.654 9.388 1.00 95.25 94 ARG A C 1
ATOM 726 O O . ARG A 1 94 ? 0.034 -7.364 10.343 1.00 95.25 94 ARG A O 1
ATOM 733 N N . THR A 1 95 ? 1.546 -6.143 9.228 1.00 93.75 95 THR A N 1
ATOM 734 C CA . THR A 1 95 ? 2.623 -6.265 10.220 1.00 93.75 95 THR A CA 1
ATOM 735 C C . THR A 1 95 ? 2.690 -5.068 11.169 1.00 93.75 95 THR A C 1
ATOM 737 O O . THR A 1 95 ? 3.524 -5.059 12.069 1.00 93.75 95 THR A O 1
ATOM 740 N N . GLY A 1 96 ? 1.826 -4.064 10.983 1.00 93.44 96 GLY A N 1
ATOM 741 C CA . GLY A 1 96 ? 1.841 -2.813 11.740 1.00 93.44 96 GLY A CA 1
ATOM 742 C C . GLY A 1 96 ? 2.823 -1.784 11.180 1.00 93.44 96 GLY A C 1
ATOM 743 O O . GLY A 1 96 ? 3.072 -0.764 11.818 1.00 93.44 96 GLY A O 1
ATOM 744 N N . THR A 1 97 ? 3.388 -2.027 9.994 1.00 94.44 97 THR A N 1
ATOM 745 C CA . THR A 1 97 ? 4.308 -1.084 9.354 1.00 94.44 97 THR A CA 1
ATOM 746 C C . THR A 1 97 ? 3.511 0.001 8.640 1.00 94.44 97 THR A C 1
ATOM 748 O O . THR A 1 97 ? 2.643 -0.298 7.818 1.00 94.44 97 THR A O 1
ATOM 751 N N . CYS A 1 98 ? 3.834 1.267 8.915 1.00 95.81 98 CYS A N 1
ATOM 752 C CA . CYS A 1 98 ? 3.290 2.390 8.157 1.00 95.81 98 CYS A CA 1
ATOM 753 C C . CYS A 1 98 ? 3.983 2.477 6.792 1.00 95.81 98 CYS A C 1
ATOM 755 O O . CYS A 1 98 ? 5.215 2.429 6.701 1.00 95.81 98 CYS A O 1
ATOM 757 N N . ILE A 1 99 ? 3.190 2.578 5.733 1.00 97.12 99 ILE A N 1
ATOM 758 C CA . ILE A 1 99 ? 3.638 2.542 4.345 1.00 97.12 99 ILE A CA 1
ATOM 759 C C . ILE A 1 99 ? 3.105 3.747 3.572 1.00 97.12 99 ILE A C 1
ATOM 761 O O . ILE A 1 99 ? 2.003 4.227 3.827 1.00 97.12 99 ILE A O 1
ATOM 765 N N . HIS A 1 100 ? 3.864 4.185 2.577 1.00 96.62 100 HIS A N 1
ATOM 766 C CA . HIS A 1 100 ? 3.330 4.931 1.447 1.00 96.62 100 HIS A CA 1
ATOM 767 C C . HIS A 1 100 ? 2.916 3.929 0.370 1.00 96.62 100 HIS A C 1
ATOM 769 O O . HIS A 1 100 ? 3.680 3.016 0.040 1.00 96.62 100 HIS A O 1
ATOM 775 N N . TYR A 1 101 ? 1.711 4.077 -0.171 1.00 96.94 101 TYR A N 1
ATOM 776 C CA . TYR A 1 101 ? 1.230 3.247 -1.263 1.00 96.94 101 TYR A CA 1
ATOM 777 C C . TYR A 1 101 ? 0.947 4.102 -2.495 1.00 96.94 101 TYR A C 1
ATOM 779 O O . TYR A 1 101 ? 0.462 5.225 -2.399 1.00 96.94 101 TYR A O 1
ATOM 787 N N . ILE A 1 102 ? 1.227 3.550 -3.672 1.00 95.62 102 ILE A N 1
ATOM 788 C CA . ILE A 1 102 ? 0.880 4.154 -4.958 1.00 95.62 102 ILE A CA 1
ATOM 789 C C . ILE A 1 102 ? 0.384 3.077 -5.911 1.00 95.62 102 ILE A C 1
ATOM 791 O O . ILE A 1 102 ? 0.947 1.983 -5.992 1.00 95.62 102 ILE A O 1
ATOM 795 N N . GLN A 1 103 ? -0.687 3.362 -6.642 1.00 94.38 103 GLN A N 1
ATOM 796 C CA . GLN A 1 103 ? -1.170 2.490 -7.700 1.00 94.38 103 GLN A CA 1
ATOM 797 C C . GLN A 1 103 ? -0.053 2.300 -8.724 1.00 94.38 103 GLN A C 1
ATOM 799 O O . GLN A 1 103 ? 0.504 3.278 -9.218 1.00 94.38 103 GLN A O 1
ATOM 804 N N . ASN A 1 104 ? 0.271 1.041 -9.035 1.00 92.06 104 ASN A N 1
ATOM 805 C CA . ASN A 1 104 ? 1.422 0.691 -9.860 1.00 92.06 104 ASN A CA 1
ATOM 806 C C . ASN A 1 104 ? 1.436 1.499 -11.174 1.00 92.06 104 ASN A C 1
ATOM 808 O O . ASN A 1 104 ? 0.609 1.241 -12.054 1.00 92.06 104 ASN A O 1
ATOM 812 N N . PRO A 1 105 ? 2.400 2.420 -11.349 1.00 89.00 105 PRO A N 1
ATOM 813 C CA . PRO A 1 105 ? 2.494 3.231 -12.553 1.00 89.00 105 PRO A CA 1
ATOM 814 C C . PRO A 1 105 ? 3.326 2.539 -13.643 1.00 89.00 105 PRO A C 1
ATOM 816 O O . PRO A 1 105 ? 3.549 3.102 -14.714 1.00 89.00 105 PRO A O 1
ATOM 819 N N . HIS A 1 106 ? 3.861 1.344 -13.376 1.00 88.44 106 HIS A N 1
ATOM 820 C CA . HIS A 1 106 ? 4.813 0.680 -14.254 1.00 88.44 106 HIS A CA 1
ATOM 821 C C . HIS A 1 106 ? 4.159 -0.430 -15.083 1.00 88.44 106 HIS A C 1
ATOM 823 O O . HIS A 1 106 ? 3.443 -1.275 -14.536 1.00 88.44 106 HIS A O 1
ATOM 829 N N . PRO A 1 107 ? 4.457 -0.499 -16.395 1.00 86.19 107 PRO A N 1
ATOM 830 C CA . PRO A 1 107 ? 4.021 -1.618 -17.213 1.00 86.19 107 PRO A CA 1
ATOM 831 C C . PRO A 1 107 ? 4.698 -2.911 -16.742 1.00 86.19 107 PRO A C 1
ATOM 833 O O . PRO A 1 107 ? 5.869 -2.915 -16.357 1.00 86.19 107 PRO A O 1
ATOM 836 N N . LEU A 1 108 ? 3.959 -4.019 -16.817 1.00 87.81 108 LEU A N 1
ATOM 837 C CA . LEU A 1 108 ? 4.414 -5.354 -16.401 1.00 87.81 108 LEU A CA 1
ATOM 838 C C . LEU A 1 108 ? 5.090 -6.144 -17.530 1.00 87.81 108 LEU A C 1
ATOM 840 O O . LEU A 1 108 ? 5.266 -7.355 -17.432 1.00 87.81 108 LEU A O 1
ATOM 844 N N . THR A 1 109 ? 5.445 -5.467 -18.619 1.00 87.62 109 THR A N 1
ATOM 845 C CA . THR A 1 109 ? 6.017 -6.065 -19.822 1.00 87.62 109 THR A CA 1
ATOM 846 C C . THR A 1 109 ? 7.449 -5.600 -20.039 1.00 87.62 109 THR A C 1
ATOM 848 O O . THR A 1 109 ? 7.822 -4.466 -19.730 1.00 87.62 109 THR A O 1
ATOM 851 N N . ASN A 1 110 ? 8.265 -6.493 -20.597 1.00 89.25 110 ASN A N 1
ATOM 852 C CA . ASN A 1 110 ? 9.589 -6.130 -21.083 1.00 89.25 110 ASN A CA 1
ATOM 853 C C . ASN A 1 110 ? 9.446 -5.229 -22.312 1.00 89.25 110 ASN A C 1
ATOM 855 O O . ASN A 1 110 ? 8.611 -5.485 -23.180 1.00 89.25 110 ASN A O 1
ATOM 859 N N . ARG A 1 111 ? 10.288 -4.202 -22.404 1.00 89.56 111 ARG A N 1
ATOM 860 C CA . ARG A 1 111 ? 10.327 -3.284 -23.543 1.00 89.56 111 ARG A CA 1
ATOM 861 C C . ARG A 1 111 ? 11.773 -3.009 -23.911 1.00 89.56 111 ARG A C 1
ATOM 863 O O . ARG A 1 111 ? 12.615 -2.860 -23.035 1.00 89.56 111 ARG A O 1
ATOM 870 N N . ALA A 1 112 ? 12.065 -2.934 -25.197 1.00 87.56 112 ALA A N 1
ATOM 871 C CA . ALA A 1 112 ? 13.369 -2.521 -25.678 1.00 87.56 112 ALA A CA 1
ATOM 872 C C . ALA A 1 112 ? 13.178 -1.584 -26.867 1.00 87.56 112 ALA A C 1
ATOM 874 O O . ALA A 1 112 ? 12.407 -1.891 -27.771 1.00 87.56 112 ALA A O 1
ATOM 875 N N . ASP A 1 113 ? 13.879 -0.462 -26.837 1.00 86.56 113 ASP A N 1
ATOM 876 C CA . ASP A 1 113 ? 14.094 0.424 -27.974 1.00 86.56 113 ASP A CA 1
ATOM 877 C C . ASP A 1 113 ? 15.608 0.617 -28.185 1.00 86.56 113 ASP A C 1
ATOM 879 O O . ASP A 1 113 ? 16.435 -0.059 -27.542 1.00 86.56 113 ASP A O 1
ATOM 883 N N . ASP A 1 114 ? 15.966 1.496 -29.120 1.00 82.69 114 ASP A N 1
ATOM 884 C CA . ASP A 1 114 ? 17.354 1.750 -29.514 1.00 82.69 114 ASP A CA 1
ATOM 885 C C . ASP A 1 114 ? 18.195 2.310 -28.356 1.00 82.69 114 ASP A C 1
ATOM 887 O O . ASP A 1 114 ? 19.386 2.017 -28.251 1.00 82.69 114 ASP A O 1
ATOM 891 N N . MET A 1 115 ? 17.569 3.030 -27.420 1.00 85.12 115 MET A N 1
ATOM 892 C CA . MET A 1 115 ? 18.245 3.750 -26.336 1.00 85.12 115 MET A CA 1
ATOM 893 C C . MET A 1 115 ? 18.069 3.080 -24.968 1.00 85.12 115 MET A C 1
ATOM 895 O O . MET A 1 115 ? 18.926 3.215 -24.092 1.00 85.12 115 MET A O 1
ATOM 899 N N . THR A 1 116 ? 16.982 2.336 -24.764 1.00 87.88 116 THR A N 1
ATOM 900 C CA . THR A 1 116 ? 16.534 1.841 -23.461 1.00 87.88 116 THR A CA 1
ATOM 901 C C . THR A 1 116 ? 16.077 0.386 -23.529 1.00 87.88 116 THR A C 1
ATOM 903 O O . THR A 1 116 ? 15.324 -0.026 -24.406 1.00 87.88 116 THR A O 1
ATOM 906 N N . VAL A 1 117 ? 16.496 -0.411 -22.548 1.00 90.12 117 VAL A N 1
ATOM 907 C CA . VAL A 1 117 ? 15.971 -1.753 -22.277 1.00 90.12 117 VAL A CA 1
ATOM 908 C C . VAL A 1 117 ? 15.312 -1.740 -20.913 1.00 90.12 117 VAL A C 1
ATOM 910 O O . VAL A 1 117 ? 15.983 -1.572 -19.901 1.00 90.12 117 VAL A O 1
ATOM 913 N N . GLN A 1 118 ? 14.009 -1.969 -20.875 1.00 91.31 118 GLN A N 1
ATO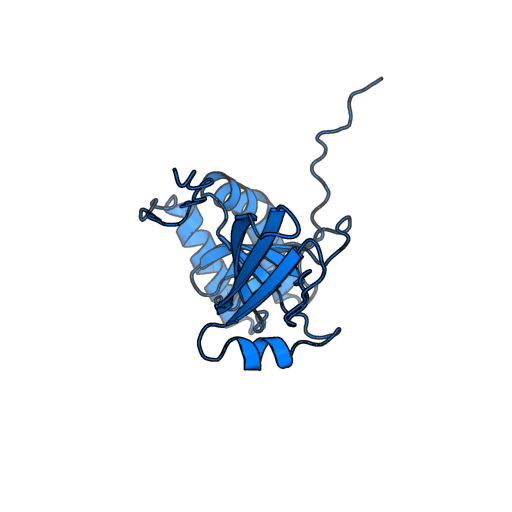M 914 C CA . GLN A 1 118 ? 13.254 -2.208 -19.660 1.00 91.31 118 GLN A CA 1
ATOM 915 C C . GLN A 1 118 ? 13.012 -3.706 -19.480 1.00 91.31 118 GLN A C 1
ATOM 917 O O . GLN A 1 118 ? 12.401 -4.368 -20.323 1.00 91.31 118 GLN A O 1
ATOM 922 N N . ARG A 1 119 ? 13.468 -4.233 -18.345 1.00 92.00 119 ARG A N 1
ATOM 923 C CA . ARG A 1 119 ? 13.229 -5.612 -17.920 1.00 92.00 119 ARG A CA 1
ATOM 924 C C . ARG A 1 119 ? 12.399 -5.619 -16.651 1.00 92.00 119 ARG A C 1
ATOM 926 O O . ARG A 1 119 ? 12.689 -4.879 -15.714 1.00 92.00 119 ARG A O 1
ATOM 933 N N . VAL A 1 120 ? 11.395 -6.478 -16.622 1.00 93.06 120 VAL A N 1
ATOM 934 C CA . VAL A 1 120 ? 10.544 -6.712 -15.465 1.00 93.06 120 VAL A CA 1
ATOM 935 C C . VAL A 1 120 ? 10.813 -8.118 -14.947 1.00 93.06 120 VAL A C 1
ATOM 937 O O . VAL A 1 120 ? 10.844 -9.085 -15.707 1.00 93.06 120 VAL A O 1
ATOM 940 N N . GLN A 1 121 ? 11.052 -8.218 -13.648 1.00 94.81 121 GLN A N 1
ATOM 941 C CA . GLN A 1 121 ? 11.294 -9.462 -12.934 1.00 94.81 121 GLN A CA 1
ATOM 942 C C . GLN A 1 121 ? 10.335 -9.552 -11.753 1.00 94.81 121 GLN A C 1
ATOM 944 O O . GLN A 1 121 ? 9.971 -8.536 -11.162 1.00 94.81 121 GLN A O 1
ATOM 949 N N . PHE A 1 122 ? 9.942 -10.772 -11.404 1.00 94.75 122 PHE A N 1
ATOM 950 C CA . PHE A 1 122 ? 8.985 -11.029 -10.337 1.00 94.75 122 PHE A CA 1
ATOM 951 C C . PHE A 1 122 ? 9.551 -12.066 -9.375 1.00 94.75 122 PHE A C 1
ATOM 953 O O . PHE A 1 122 ? 10.085 -13.089 -9.809 1.00 94.75 122 PHE A O 1
ATOM 960 N N . ALA A 1 123 ? 9.377 -11.829 -8.079 1.00 93.69 123 ALA A N 1
ATOM 961 C CA . ALA A 1 123 ? 9.489 -12.869 -7.071 1.00 93.69 123 ALA A CA 1
ATOM 962 C C . ALA A 1 123 ? 8.436 -13.979 -7.312 1.00 93.69 123 ALA A C 1
ATOM 964 O O . ALA A 1 123 ? 7.424 -13.744 -7.993 1.00 93.69 123 ALA A O 1
ATOM 965 N N . PRO A 1 124 ? 8.635 -15.192 -6.760 1.00 92.44 124 PRO A N 1
ATOM 966 C CA . PRO A 1 124 ? 7.661 -16.278 -6.864 1.00 92.44 124 PRO A CA 1
ATOM 967 C C . PRO A 1 124 ? 6.244 -15.839 -6.460 1.00 92.44 124 PRO A C 1
ATOM 969 O O . PRO A 1 124 ? 6.050 -15.159 -5.459 1.00 92.44 124 PRO A O 1
ATOM 972 N N . GLY A 1 125 ? 5.238 -16.195 -7.266 1.00 87.44 125 GLY A N 1
ATOM 973 C CA . GLY A 1 125 ? 3.825 -15.861 -7.019 1.00 87.44 125 GLY A CA 1
ATOM 974 C C . GLY A 1 125 ? 3.414 -14.410 -7.325 1.00 87.44 125 GLY A C 1
ATOM 975 O O . GLY A 1 125 ? 2.241 -14.162 -7.611 1.00 87.44 125 GLY A O 1
ATOM 976 N N . CYS A 1 126 ? 4.361 -13.467 -7.375 1.00 92.06 126 CYS A N 1
ATOM 977 C CA . CYS A 1 126 ? 4.080 -12.042 -7.580 1.00 92.06 126 CYS A CA 1
ATOM 978 C C . CYS A 1 126 ? 3.460 -11.757 -8.959 1.00 92.06 126 CYS A C 1
ATOM 980 O O . CYS A 1 126 ? 2.421 -11.105 -9.052 1.00 92.06 126 CYS A O 1
ATOM 982 N N . HIS A 1 127 ? 4.010 -12.340 -10.032 1.00 90.38 127 HIS A N 1
ATOM 983 C CA . HIS A 1 127 ? 3.477 -12.143 -11.387 1.00 90.38 127 HIS A CA 1
ATOM 984 C C . HIS A 1 127 ? 2.000 -12.559 -11.513 1.00 90.38 127 HIS A C 1
ATOM 986 O O . HIS A 1 127 ? 1.203 -11.855 -12.134 1.00 90.38 127 HIS A O 1
ATOM 992 N N . HIS A 1 128 ? 1.612 -13.686 -10.904 1.00 89.75 128 HIS A N 1
ATOM 993 C CA . HIS A 1 128 ? 0.224 -14.145 -10.947 1.00 89.75 128 HIS A CA 1
ATOM 994 C C . HIS A 1 128 ? -0.700 -13.197 -10.172 1.00 89.75 128 HIS A C 1
ATOM 996 O O . HIS A 1 128 ? -1.775 -12.857 -10.672 1.00 89.75 128 HIS A O 1
ATOM 1002 N N . MET A 1 129 ? -0.285 -12.749 -8.986 1.00 91.19 129 MET A N 1
ATOM 1003 C CA . MET A 1 129 ? -1.053 -11.792 -8.193 1.00 91.19 129 MET A CA 1
ATOM 1004 C C . MET A 1 129 ? -1.256 -10.475 -8.952 1.00 91.19 129 MET A C 1
ATOM 1006 O O . MET A 1 129 ? -2.388 -10.023 -9.089 1.00 91.19 129 MET A O 1
ATOM 1010 N N . MET A 1 130 ? -0.193 -9.896 -9.518 1.00 90.00 130 MET A N 1
ATOM 1011 C CA . MET A 1 130 ? -0.288 -8.634 -10.261 1.00 90.00 130 MET A CA 1
ATOM 1012 C C . MET A 1 130 ? -1.156 -8.759 -11.517 1.00 90.00 130 MET A C 1
ATOM 1014 O O . MET A 1 130 ? -1.875 -7.828 -11.864 1.00 90.00 130 MET A O 1
ATOM 1018 N N . ARG A 1 131 ? -1.168 -9.929 -12.167 1.00 87.69 131 ARG A N 1
ATOM 1019 C CA . ARG A 1 131 ? -2.066 -10.215 -13.296 1.00 87.69 131 ARG A CA 1
ATOM 1020 C C . ARG A 1 131 ? -3.553 -10.237 -12.935 1.00 87.69 131 ARG A C 1
ATOM 1022 O O . ARG A 1 131 ? -4.378 -10.149 -13.838 1.00 87.69 131 ARG A O 1
ATOM 1029 N N . ARG A 1 132 ? -3.905 -10.403 -11.657 1.00 86.38 132 ARG A N 1
ATOM 1030 C CA . ARG A 1 132 ? -5.296 -10.311 -11.188 1.00 86.38 132 ARG A CA 1
ATOM 1031 C C . ARG A 1 132 ? -5.757 -8.865 -11.001 1.00 86.38 132 ARG A C 1
ATOM 1033 O O . ARG A 1 132 ? -6.946 -8.656 -10.771 1.00 86.38 132 ARG A O 1
ATOM 1040 N N . ALA A 1 133 ? -4.843 -7.895 -11.045 1.00 86.50 133 ALA A N 1
ATOM 1041 C CA . ALA A 1 133 ? -5.196 -6.500 -10.864 1.00 86.50 133 ALA A CA 1
ATOM 1042 C C . ALA A 1 133 ? -6.128 -6.026 -11.982 1.00 86.50 133 ALA A C 1
ATOM 1044 O O . ALA A 1 133 ? -5.935 -6.328 -13.160 1.00 86.50 133 ALA A O 1
ATOM 1045 N N . THR A 1 134 ? -7.138 -5.255 -11.605 1.00 83.38 134 THR A N 1
ATOM 1046 C CA . THR A 1 134 ? -8.098 -4.631 -12.519 1.00 83.38 134 THR A CA 1
ATOM 1047 C C . THR A 1 134 ? -8.263 -3.162 -12.153 1.00 83.38 134 THR A C 1
ATOM 1049 O O . THR A 1 134 ? -7.698 -2.689 -11.170 1.00 83.38 134 THR A O 1
ATOM 1052 N N . ARG A 1 135 ? -9.080 -2.420 -12.909 1.00 79.44 135 ARG A N 1
ATOM 1053 C CA . ARG A 1 135 ? -9.421 -1.038 -12.542 1.00 79.44 135 ARG A CA 1
ATOM 1054 C C . ARG A 1 135 ? -10.140 -0.949 -11.187 1.00 79.44 135 ARG A C 1
ATOM 1056 O O . ARG A 1 135 ? -9.935 0.021 -10.473 1.00 79.44 135 ARG A O 1
ATOM 1063 N N . ALA A 1 136 ? -10.960 -1.947 -10.846 1.00 82.19 136 ALA A N 1
ATOM 1064 C CA . ALA A 1 136 ? -11.713 -1.997 -9.589 1.00 82.19 136 ALA A CA 1
ATOM 1065 C C . ALA A 1 136 ? -10.934 -2.650 -8.430 1.00 82.19 136 ALA A C 1
ATOM 1067 O O . ALA A 1 136 ? -11.305 -2.477 -7.276 1.00 82.19 136 ALA A O 1
ATOM 1068 N N . ASN A 1 137 ? -9.863 -3.391 -8.730 1.00 84.06 137 ASN A N 1
ATOM 1069 C CA . ASN A 1 137 ? -8.937 -3.951 -7.745 1.00 84.06 137 ASN A CA 1
ATOM 1070 C C . ASN A 1 137 ? -7.492 -3.686 -8.204 1.00 84.06 137 ASN A C 1
ATOM 1072 O O . ASN A 1 137 ? -6.881 -4.560 -8.832 1.00 84.06 137 ASN A O 1
ATOM 1076 N N . PRO A 1 138 ? -6.990 -2.454 -8.022 1.00 88.19 138 PRO A N 1
ATOM 1077 C CA . PRO A 1 138 ? -5.679 -2.064 -8.516 1.00 88.19 138 PRO A CA 1
ATOM 1078 C C . PRO A 1 138 ? -4.551 -2.744 -7.732 1.00 88.19 138 PRO A C 1
ATOM 1080 O O . PRO A 1 138 ? -4.680 -3.058 -6.553 1.00 88.19 138 PRO A O 1
ATOM 1083 N N . VAL A 1 139 ? -3.412 -2.933 -8.399 1.00 93.81 139 VAL A N 1
ATOM 1084 C CA . VAL A 1 139 ? -2.162 -3.303 -7.729 1.00 93.81 139 VAL A CA 1
ATOM 1085 C C . VAL A 1 139 ? -1.488 -2.055 -7.171 1.00 93.81 139 VAL A C 1
ATOM 1087 O O . VAL A 1 139 ? -1.339 -1.055 -7.878 1.00 93.81 139 VAL A O 1
ATOM 1090 N N . PHE A 1 140 ? -1.021 -2.145 -5.931 1.00 96.12 140 PHE A N 1
ATOM 1091 C CA . PHE A 1 140 ? -0.270 -1.085 -5.272 1.00 96.12 140 PHE A CA 1
ATOM 1092 C C . PHE A 1 140 ? 1.198 -1.461 -5.096 1.00 96.12 140 PHE A C 1
ATOM 1094 O O . PHE A 1 140 ? 1.540 -2.619 -4.847 1.00 96.12 140 PHE A O 1
ATOM 1101 N N . ILE A 1 141 ? 2.067 -0.465 -5.230 1.00 96.00 141 ILE A N 1
ATOM 1102 C CA . ILE A 1 141 ? 3.449 -0.507 -4.765 1.00 96.00 141 ILE A CA 1
ATOM 1103 C C . ILE A 1 141 ? 3.466 0.142 -3.382 1.00 96.00 141 ILE A C 1
ATOM 1105 O O . ILE A 1 141 ? 3.005 1.269 -3.230 1.00 96.00 141 ILE A O 1
ATOM 1109 N N . CYS A 1 142 ? 3.976 -0.580 -2.394 1.00 96.88 142 CYS A N 1
ATOM 1110 C CA . CYS A 1 142 ? 3.955 -0.244 -0.980 1.00 96.88 142 CYS A CA 1
ATOM 1111 C C . CYS A 1 142 ? 5.389 -0.122 -0.467 1.00 96.88 142 CYS A C 1
ATOM 1113 O O . CYS A 1 142 ? 6.148 -1.095 -0.487 1.00 96.88 142 CYS A O 1
ATOM 1115 N N . GLU A 1 143 ? 5.751 1.053 0.029 1.00 95.44 143 GLU A N 1
ATOM 1116 C CA . GLU A 1 143 ? 7.081 1.346 0.552 1.00 95.44 143 GLU A CA 1
ATOM 1117 C C . GLU A 1 143 ? 6.985 1.720 2.035 1.00 95.44 143 GLU A C 1
ATOM 1119 O O . GLU A 1 143 ? 6.181 2.582 2.385 1.00 95.44 143 GLU A O 1
ATOM 1124 N N . PRO A 1 144 ? 7.767 1.085 2.930 1.00 94.81 144 PRO A N 1
ATOM 1125 C CA . PRO A 1 144 ? 7.805 1.473 4.337 1.00 94.81 144 PRO A CA 1
ATOM 1126 C C . PRO A 1 144 ? 8.206 2.936 4.507 1.00 94.81 144 PRO A C 1
ATOM 1128 O O . PRO A 1 144 ? 9.187 3.383 3.907 1.00 94.81 144 PRO A O 1
ATOM 1131 N N . LEU A 1 145 ? 7.484 3.660 5.360 1.00 93.56 145 LEU A N 1
ATOM 1132 C CA . LEU A 1 145 ? 7.840 5.029 5.700 1.00 93.56 145 LEU A CA 1
ATOM 1133 C C . LEU A 1 145 ? 9.069 5.075 6.620 1.00 93.56 145 LEU A C 1
ATOM 1135 O O . LEU A 1 145 ? 9.223 4.222 7.502 1.00 93.56 145 LEU A O 1
ATOM 1139 N N . PRO A 1 146 ? 9.916 6.113 6.494 1.00 91.50 146 PRO A N 1
ATOM 1140 C CA . PRO A 1 146 ? 10.890 6.453 7.522 1.00 91.50 146 PRO A CA 1
ATOM 1141 C C . PRO A 1 146 ? 10.200 6.680 8.881 1.00 91.50 146 PRO A C 1
ATOM 1143 O O . PRO A 1 146 ? 9.109 7.254 8.906 1.00 91.50 146 PRO A O 1
ATOM 1146 N N . PRO A 1 147 ? 10.825 6.333 10.024 1.00 88.38 147 PRO A N 1
ATOM 1147 C CA . PRO A 1 147 ? 10.169 6.387 11.334 1.00 88.38 147 PRO A CA 1
ATOM 1148 C C . PRO A 1 147 ? 9.538 7.738 11.689 1.00 88.38 147 PRO A C 1
ATOM 1150 O O . PRO A 1 147 ? 8.438 7.769 12.227 1.00 88.38 147 PRO A O 1
ATOM 1153 N N . GLY A 1 148 ? 10.199 8.854 11.363 1.00 89.81 148 GLY A N 1
ATOM 1154 C CA . GLY A 1 148 ? 9.653 10.191 11.627 1.00 89.81 148 GLY A CA 1
ATOM 1155 C C . GLY A 1 148 ? 8.357 10.461 10.860 1.00 89.81 148 GLY A C 1
ATOM 1156 O O . GLY A 1 148 ? 7.394 10.948 11.441 1.00 89.81 148 GLY A O 1
ATOM 1157 N N . GLN A 1 149 ? 8.310 10.073 9.582 1.00 91.75 149 GLN A N 1
ATOM 1158 C CA . GLN A 1 149 ? 7.098 10.188 8.767 1.00 91.75 149 GLN A CA 1
ATOM 1159 C C . GLN A 1 149 ? 6.019 9.222 9.253 1.00 91.75 149 GLN A C 1
ATOM 1161 O O . GLN A 1 149 ? 4.876 9.626 9.395 1.00 91.75 149 GLN A O 1
ATOM 1166 N N . ALA A 1 150 ? 6.387 7.982 9.594 1.00 92.38 150 ALA A N 1
ATOM 1167 C CA . ALA A 1 150 ? 5.452 7.006 10.142 1.00 92.38 150 ALA A CA 1
ATOM 1168 C C . ALA A 1 150 ? 4.757 7.526 11.409 1.00 92.38 150 ALA A C 1
ATOM 1170 O O . ALA A 1 150 ? 3.536 7.457 11.503 1.00 92.38 150 ALA A O 1
ATOM 1171 N N . ILE A 1 151 ? 5.517 8.079 12.361 1.00 92.81 151 ILE A N 1
ATOM 1172 C CA . ILE A 1 151 ? 4.970 8.642 13.603 1.00 92.81 151 ILE A CA 1
ATOM 1173 C C . ILE A 1 151 ? 4.027 9.808 13.299 1.00 92.81 151 ILE A C 1
ATOM 1175 O O . ILE A 1 151 ? 2.939 9.855 13.866 1.00 92.81 151 ILE A O 1
ATOM 1179 N N . GLN A 1 152 ? 4.425 10.711 12.400 1.00 92.31 152 GLN A N 1
ATOM 1180 C CA . GLN A 1 152 ? 3.602 11.853 12.008 1.00 92.31 152 GLN A CA 1
ATOM 1181 C C . GLN A 1 152 ? 2.279 11.395 11.380 1.00 92.31 152 GLN A C 1
ATOM 1183 O O . GLN A 1 152 ? 1.215 11.777 11.847 1.00 92.31 152 GLN A O 1
ATOM 1188 N N . THR A 1 153 ? 2.327 10.478 10.410 1.00 93.31 153 THR A N 1
ATOM 1189 C CA . THR A 1 153 ? 1.131 9.903 9.779 1.00 93.31 153 THR A CA 1
ATOM 1190 C C . THR A 1 153 ? 0.195 9.252 10.797 1.00 93.31 153 THR A C 1
ATOM 1192 O O . THR A 1 153 ? -1.021 9.402 10.698 1.00 93.31 153 THR A O 1
ATOM 1195 N N . LEU A 1 154 ? 0.740 8.520 11.777 1.00 93.25 154 LEU A N 1
ATOM 1196 C CA . LEU A 1 154 ? -0.083 7.922 12.826 1.00 93.25 154 LEU A CA 1
ATOM 1197 C C . LEU A 1 154 ? -0.737 8.982 13.715 1.00 93.25 154 LEU A C 1
ATOM 1199 O O . LEU A 1 154 ? -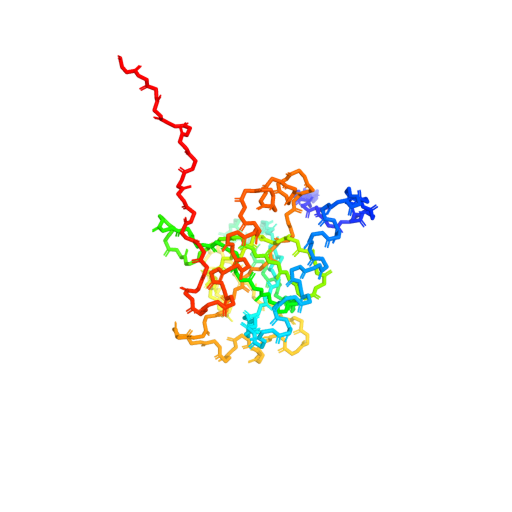1.906 8.836 14.061 1.00 93.25 154 LEU A O 1
ATOM 1203 N N . ALA A 1 155 ? 0.006 10.022 14.090 1.00 93.25 155 ALA A N 1
ATOM 1204 C CA . ALA A 1 155 ? -0.516 11.107 14.910 1.00 93.25 155 ALA A CA 1
ATOM 1205 C C . ALA A 1 155 ? -1.634 11.876 14.192 1.00 93.25 155 ALA A C 1
ATOM 1207 O O . ALA A 1 155 ? -2.641 12.195 14.818 1.00 93.25 155 ALA A O 1
ATOM 1208 N N . ASP A 1 156 ? -1.471 12.111 12.891 1.00 94.38 156 ASP A N 1
ATOM 1209 C CA . ASP A 1 156 ? -2.390 12.934 12.109 1.00 94.38 156 ASP A CA 1
ATOM 1210 C C . ASP A 1 156 ? -3.670 12.186 11.727 1.00 94.38 156 ASP A C 1
ATOM 1212 O O . ASP A 1 156 ? -4.752 12.759 11.781 1.00 94.38 156 ASP A O 1
ATOM 1216 N N . PHE A 1 157 ? -3.569 10.906 11.349 1.00 95.38 157 PHE A N 1
ATOM 1217 C CA . PHE A 1 157 ? -4.665 10.237 10.638 1.00 95.38 157 PHE A CA 1
ATOM 1218 C C . PHE A 1 157 ? -5.207 8.978 11.310 1.00 95.38 157 PHE A C 1
ATOM 1220 O O . PHE A 1 157 ? -6.303 8.544 10.962 1.00 95.38 157 PHE A O 1
ATOM 1227 N N . LEU A 1 158 ? -4.482 8.342 12.238 1.00 95.88 158 LEU A N 1
ATOM 1228 C CA . LEU A 1 158 ? -4.800 6.964 12.638 1.00 95.88 158 LEU A CA 1
ATOM 1229 C C . LEU A 1 158 ? -6.202 6.807 13.231 1.00 95.88 158 LEU A C 1
ATOM 1231 O O . LEU A 1 158 ? -6.916 5.871 12.875 1.00 95.88 158 LEU A O 1
ATOM 1235 N N . ILE A 1 159 ? -6.580 7.701 14.147 1.00 96.06 159 ILE A N 1
ATOM 1236 C CA . ILE A 1 159 ? -7.855 7.612 14.870 1.00 96.06 159 ILE A CA 1
ATOM 1237 C C . ILE A 1 159 ? -9.013 7.859 13.909 1.00 96.06 159 ILE A C 1
ATOM 1239 O O . ILE A 1 159 ? -9.926 7.040 13.813 1.00 96.06 159 ILE A O 1
ATOM 1243 N N . GLU A 1 160 ? -8.957 8.958 13.163 1.00 96.81 160 GLU A N 1
ATOM 1244 C CA . GLU A 1 160 ? -9.983 9.296 12.181 1.00 96.81 160 GLU A CA 1
ATOM 1245 C C . GLU A 1 160 ? -10.108 8.201 11.114 1.00 96.81 160 GLU A C 1
ATOM 1247 O O . GLU A 1 160 ? -11.219 7.843 10.717 1.00 96.81 160 GLU A O 1
ATOM 1252 N N . ALA A 1 161 ? -8.986 7.601 10.703 1.00 97.12 161 ALA A N 1
ATOM 1253 C CA . ALA A 1 161 ? -8.974 6.586 9.664 1.00 97.12 161 ALA A CA 1
ATOM 1254 C C . ALA A 1 161 ? -9.571 5.294 10.203 1.00 97.12 161 ALA A C 1
ATOM 1256 O O . ALA A 1 161 ? -10.372 4.666 9.519 1.00 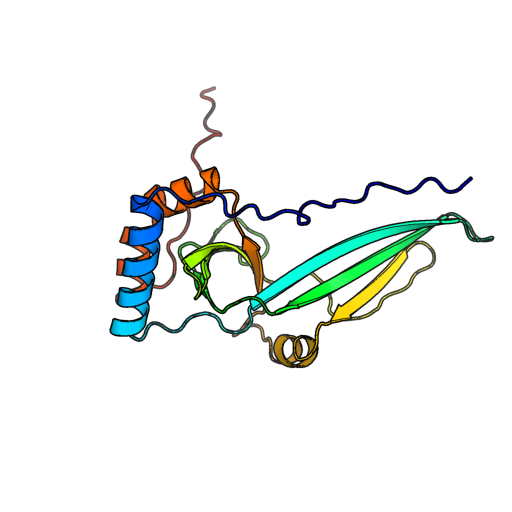97.12 161 ALA A O 1
ATOM 1257 N N . ALA A 1 162 ? -9.250 4.927 11.448 1.00 97.50 162 ALA A N 1
ATOM 1258 C CA . ALA A 1 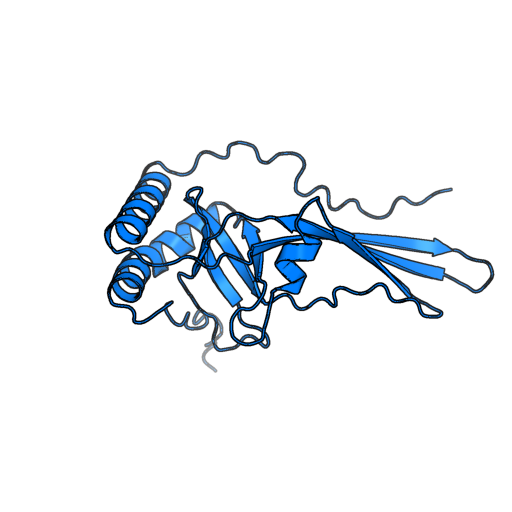162 ? -9.870 3.794 12.116 1.00 97.50 162 ALA A CA 1
ATOM 1259 C C . ALA A 1 162 ? -11.394 3.945 12.140 1.00 97.50 162 ALA A C 1
ATOM 1261 O O . ALA A 1 162 ? -12.090 3.046 11.680 1.00 97.50 162 ALA A O 1
ATOM 1262 N N . ILE A 1 163 ? -11.903 5.091 12.601 1.00 97.62 163 ILE A N 1
ATOM 1263 C CA . ILE A 1 163 ? -13.345 5.367 12.668 1.00 97.62 163 ILE A CA 1
ATOM 1264 C C . ILE A 1 163 ? -13.964 5.334 11.261 1.00 97.62 163 ILE A C 1
ATOM 1266 O O . ILE A 1 163 ? -14.987 4.696 11.032 1.00 97.62 163 ILE A O 1
ATOM 1270 N N . SER A 1 164 ? -13.347 6.002 10.286 1.00 97.75 164 SER A N 1
ATOM 1271 C CA . SER A 1 164 ? -13.846 6.043 8.908 1.00 97.75 164 SER A CA 1
ATOM 1272 C C . SER A 1 164 ? -13.923 4.654 8.267 1.00 97.75 164 SER A C 1
ATOM 1274 O O . SER A 1 164 ? -14.927 4.300 7.642 1.00 97.75 164 SER A O 1
ATOM 1276 N N . LEU A 1 165 ? -12.884 3.840 8.449 1.00 97.44 165 LEU A N 1
ATOM 1277 C CA . LEU A 1 165 ? -12.802 2.496 7.890 1.00 97.44 165 LEU A CA 1
ATOM 1278 C C . LEU A 1 165 ? -13.780 1.527 8.559 1.00 97.44 165 LEU A C 1
ATOM 1280 O O . LEU A 1 165 ? -14.419 0.748 7.851 1.00 97.44 165 LEU A O 1
ATOM 1284 N N . THR A 1 166 ? -13.931 1.568 9.887 1.00 97.19 166 THR A N 1
ATOM 1285 C CA . THR A 1 166 ? -14.888 0.699 10.597 1.00 97.19 166 THR A CA 1
ATOM 1286 C C . THR A 1 166 ? -16.338 1.048 10.279 1.00 97.19 166 THR A C 1
ATOM 1288 O O . THR A 1 166 ? -17.180 0.155 10.236 1.00 97.19 166 THR A O 1
ATOM 1291 N N . GLU A 1 167 ? -16.627 2.312 9.973 1.00 96.69 167 GLU A N 1
ATOM 1292 C CA . GLU A 1 167 ? -17.938 2.756 9.491 1.00 96.69 167 GLU A CA 1
ATOM 1293 C C . GLU A 1 167 ? -18.166 2.515 7.986 1.00 96.69 167 GLU A C 1
ATOM 1295 O O . GLU A 1 167 ? -19.245 2.795 7.465 1.00 96.69 167 GLU A O 1
ATOM 1300 N N . GLY A 1 168 ? -17.168 2.000 7.262 1.00 95.00 168 GLY A N 1
ATOM 1301 C CA . GLY A 1 168 ? -17.275 1.717 5.829 1.00 95.00 168 GLY A CA 1
ATOM 1302 C C . GLY A 1 168 ? -17.233 2.955 4.926 1.00 95.00 168 GLY A C 1
ATOM 1303 O O . GLY A 1 168 ? -17.567 2.851 3.747 1.00 95.00 168 GLY A O 1
ATOM 1304 N N . ARG A 1 169 ? -16.800 4.114 5.442 1.00 95.12 169 ARG A N 1
ATOM 1305 C CA . ARG A 1 169 ? -16.637 5.359 4.665 1.00 95.12 169 ARG A CA 1
ATOM 1306 C C . ARG A 1 169 ? -15.379 5.365 3.790 1.00 95.12 169 ARG A C 1
ATOM 1308 O O . ARG A 1 169 ? -15.318 6.114 2.821 1.00 95.12 169 ARG A O 1
ATOM 1315 N N . GLY A 1 170 ? -14.409 4.502 4.093 1.00 94.00 170 GLY A N 1
ATOM 1316 C CA . GLY A 1 170 ? -13.152 4.388 3.348 1.00 94.00 170 GLY A CA 1
ATOM 1317 C C . GLY A 1 170 ? -12.016 5.249 3.922 1.00 94.00 170 GLY A C 1
ATOM 1318 O O . GLY A 1 170 ? -12.147 5.759 5.039 1.00 94.00 170 GLY A O 1
ATOM 1319 N N . PRO A 1 171 ? -10.880 5.365 3.206 1.00 95.06 171 PRO A N 1
ATOM 1320 C CA . PRO A 1 171 ? -9.732 6.158 3.650 1.00 95.06 171 PRO A CA 1
ATOM 1321 C C . PRO A 1 171 ? -10.054 7.656 3.697 1.00 95.06 171 PRO A C 1
ATOM 1323 O O . PRO A 1 171 ? -10.875 8.147 2.921 1.00 95.06 171 PRO A O 1
ATOM 1326 N N . ILE A 1 172 ? -9.371 8.386 4.578 1.00 95.94 172 ILE A N 1
ATOM 1327 C CA . ILE A 1 172 ? -9.508 9.842 4.701 1.00 95.94 172 ILE A CA 1
ATOM 1328 C C . ILE A 1 172 ? -8.903 10.517 3.473 1.00 95.94 172 ILE A C 1
ATOM 1330 O O . ILE A 1 172 ? -7.865 10.101 2.971 1.00 95.94 172 ILE A O 1
ATOM 1334 N N . ILE A 1 173 ? -9.508 11.598 3.000 1.00 92.44 173 ILE A N 1
ATOM 1335 C CA . ILE A 1 173 ? -8.877 12.449 1.993 1.00 92.44 173 ILE A CA 1
ATOM 1336 C C . ILE A 1 173 ? -7.773 13.249 2.691 1.00 92.44 173 ILE A C 1
ATOM 1338 O O . ILE A 1 173 ? -8.069 14.087 3.537 1.00 92.44 173 ILE A O 1
ATOM 1342 N N . ALA A 1 174 ? -6.507 12.973 2.368 1.00 81.19 174 ALA A N 1
ATOM 1343 C CA . ALA A 1 174 ? -5.410 13.785 2.876 1.00 81.19 174 ALA A CA 1
ATOM 1344 C C . ALA A 1 174 ? -5.462 15.142 2.171 1.00 81.19 174 ALA A C 1
ATOM 1346 O O . ALA A 1 174 ? -5.156 15.246 0.979 1.00 81.19 174 ALA A O 1
ATOM 1347 N N . ASP A 1 175 ? -5.865 16.183 2.896 1.00 68.88 175 ASP A N 1
ATOM 1348 C CA . ASP A 1 175 ? -5.673 17.544 2.417 1.00 68.88 175 ASP A CA 1
ATOM 1349 C C . ASP A 1 175 ? -4.170 17.784 2.252 1.00 68.88 175 ASP A C 1
ATOM 1351 O O . ASP A 1 175 ? -3.358 17.420 3.109 1.00 68.88 175 ASP A O 1
ATOM 1355 N N . ALA A 1 176 ? -3.782 18.360 1.111 1.00 49.03 176 ALA A N 1
ATOM 1356 C CA . ALA A 1 176 ? -2.394 18.731 0.884 1.00 49.03 176 ALA A CA 1
ATOM 1357 C C . ALA A 1 176 ? -1.934 19.617 2.055 1.00 49.03 176 ALA A C 1
ATOM 1359 O O . ALA A 1 176 ? -2.653 20.561 2.398 1.00 49.03 176 ALA A O 1
ATOM 1360 N N . PRO A 1 177 ? -0.767 19.350 2.674 1.00 42.22 177 PRO A N 1
ATOM 1361 C CA . PRO A 1 177 ? -0.291 20.181 3.766 1.00 42.22 177 PRO A CA 1
ATOM 1362 C C . PRO A 1 177 ? -0.250 21.637 3.299 1.00 42.22 177 PRO A C 1
ATOM 1364 O O . PRO A 1 177 ? 0.262 21.945 2.221 1.00 42.22 177 PRO A O 1
ATOM 1367 N N . GLU A 1 178 ? -0.804 22.529 4.118 1.00 36.16 178 GLU A N 1
ATOM 1368 C CA . GLU A 1 178 ? -0.975 23.965 3.876 1.00 36.16 178 GLU A CA 1
ATOM 1369 C C . GLU A 1 178 ? 0.366 24.742 3.826 1.00 36.16 178 GLU A C 1
ATOM 1371 O O . GLU A 1 178 ? 0.460 25.892 4.239 1.00 36.16 178 GLU A O 1
ATOM 1376 N N . SER A 1 179 ? 1.448 24.152 3.312 1.00 35.19 179 SER A N 1
ATOM 1377 C CA . SER A 1 179 ? 2.789 24.746 3.286 1.00 35.19 179 SER A CA 1
ATOM 1378 C C . SER A 1 179 ? 3.097 25.537 2.005 1.00 35.19 179 SER A C 1
ATOM 1380 O O . SER A 1 179 ? 4.249 25.588 1.573 1.00 35.19 179 SER A O 1
ATOM 1382 N N . SER A 1 180 ? 2.097 26.156 1.367 1.00 33.00 180 SER A N 1
ATOM 1383 C CA . SER A 1 180 ? 2.329 27.057 0.222 1.00 33.00 180 SER A CA 1
ATOM 1384 C C . SER A 1 180 ? 1.454 28.313 0.192 1.00 33.00 180 SER A C 1
ATOM 1386 O O . SER A 1 180 ? 1.386 28.984 -0.840 1.00 33.00 180 SER A O 1
ATOM 1388 N N . ARG A 1 181 ? 0.805 28.687 1.301 1.00 35.28 181 ARG A N 1
ATOM 1389 C CA . ARG A 1 181 ? 0.246 30.039 1.447 1.00 35.28 181 ARG A CA 1
ATOM 1390 C C . ARG A 1 181 ? 1.345 30.975 1.945 1.00 35.28 181 ARG A C 1
ATOM 1392 O O . ARG A 1 181 ? 1.392 31.335 3.113 1.00 35.28 181 ARG A O 1
ATOM 1399 N N . ILE A 1 182 ? 2.251 31.352 1.044 1.00 40.69 182 ILE A N 1
ATOM 1400 C CA . ILE A 1 182 ? 3.035 32.577 1.230 1.00 40.69 182 ILE A CA 1
ATOM 1401 C C . ILE A 1 182 ? 2.041 33.735 1.038 1.00 40.69 182 ILE A C 1
ATOM 1403 O O . ILE A 1 182 ? 1.470 33.837 -0.054 1.00 40.69 182 ILE A O 1
ATOM 1407 N N . PRO A 1 183 ? 1.770 34.575 2.054 1.00 41.94 183 PRO A N 1
ATOM 1408 C CA . PRO A 1 183 ? 0.995 35.789 1.842 1.00 41.94 183 PRO A CA 1
ATOM 1409 C C . PRO A 1 183 ? 1.774 36.706 0.890 1.00 41.94 183 PRO A C 1
ATOM 1411 O O . PRO A 1 183 ? 2.977 36.908 1.063 1.00 41.94 183 PRO A O 1
ATOM 1414 N N . ARG A 1 184 ? 1.088 37.185 -0.151 1.00 42.78 184 ARG A N 1
ATOM 1415 C CA . ARG A 1 184 ? 1.585 38.244 -1.038 1.00 42.78 184 ARG A CA 1
ATOM 1416 C C . ARG A 1 184 ? 1.646 39.577 -0.310 1.00 42.78 184 ARG A C 1
ATOM 1418 O O . ARG A 1 184 ? 0.747 39.810 0.529 1.00 42.78 184 ARG A O 1
#

pLDDT: mean 84.17, std 19.28, range [32.12, 98.06]

Radius of gyration: 19.26 Å; chains: 1; bounding box: 56×54×54 Å

Organism: NCBI:txid1118379

Secondary structure (DSSP, 8-state):
---------TTS--------HHHHHHHHHHHHHHHHTTPPPB--EEEEEEEEEEEEETTEEEEEEEEEEEE---EEE-EE-TT-SS-EEEEEETTS-EEEEEE--S-SS-EE-SSEEEEEEE-TTHHHHHHT--SSS--EEEEEPPHHHHHHHHHHHHHHHHHHHHTT--SEE-PPPSTT----